Protein AF-0000000066437273 (afdb_homodimer)

Solvent-accessible surface area (backbone atoms only — not comparable to full-atom values): 15846 Å² total; per-residue (Å²): 107,71,64,56,50,52,47,53,49,51,49,49,47,41,69,75,29,63,66,52,40,54,47,49,52,48,51,50,47,49,36,24,56,71,39,94,50,18,66,55,54,34,38,43,59,61,28,41,44,53,27,53,54,44,51,54,24,56,74,43,92,52,46,66,53,29,40,54,49,44,42,35,50,30,48,48,24,54,51,54,54,55,44,62,77,26,61,48,47,67,69,68,35,81,47,36,47,37,54,51,37,53,51,44,50,44,31,61,41,95,47,92,75,14,49,23,52,48,46,35,62,68,49,49,47,52,52,38,72,72,42,37,68,66,52,43,55,52,47,51,56,48,48,54,49,52,48,47,60,63,58,73,103,107,70,65,54,50,51,47,53,51,50,49,50,47,40,70,75,30,63,66,51,38,53,48,49,52,48,50,50,47,50,37,24,56,69,38,94,51,18,65,55,55,32,38,44,60,61,28,41,45,53,26,54,54,44,52,54,25,58,76,42,91,52,48,66,52,29,40,54,50,44,42,36,51,31,49,50,24,54,50,54,54,55,44,63,77,26,63,49,47,67,70,67,35,83,46,38,48,37,55,52,37,53,51,45,50,43,28,61,40,96,46,91,76,13,49,23,51,48,46,36,61,69,50,48,48,52,50,40,73,73,42,39,67,67,53,43,56,51,48,51,54,48,48,54,49,52,50,47,60,61,60,72,100

Radius of gyration: 20.79 Å; Cα contacts (8 Å, |Δi|>4): 258; chains: 2; bounding box: 65×43×50 Å

Organism: Drosophila melanogaster (NCBI:txid7227)

pLDDT: mean 77.85, std 13.58, range [33.97, 93.56]

Foldseek 3Di:
DVVVVVVVVVVVVCVVDVVVVVVVVVVLLVCLQDNPCVVVSLCCQLPVVLVVQCVVVVPDDDVVSNVLSVLLVVVVVVVVVVVVVPPVQPVVDRSSSSVSSVLSVQSVDPDPDGNSNVCCVPPVVVVCVVCVVVVVVVVVVVVVVVVVVVPVD/DVVVVVVVVVVVVCVVDVVVVVVVVVVLLVCLQDNPCVVVSLCCQLPVVLVVQCVVVVPDDDVVSNVLSVLLVVVVVVVVVVVVVPPVQPVVDRSSSSVSSVLSVQSVDPDPDGNSNVCCVPPVVVVCVVCVVVVVVVVVVVVVVVVVVVPVD

InterPro domains:
  IPR004345 TB2/DP1/HVA22 [PF03134] (50-127)
  IPR004345 TB2/DP1/HVA22 [PTHR12300] (36-141)

Structure (mmCIF, N/CA/C/O backbone):
data_AF-0000000066437273-model_v1
#
loop_
_entity.id
_entity.type
_entity.pdbx_description
1 polymer 'Receptor expression-enhancing protein'
#
loop_
_atom_site.group_PDB
_atom_site.id
_atom_site.type_symbol
_atom_site.label_atom_id
_atom_site.label_alt_id
_atom_site.label_comp_id
_atom_site.label_asym_id
_atom_site.label_entity_id
_atom_site.label_seq_id
_atom_site.pdbx_PDB_ins_code
_atom_site.Cartn_x
_atom_site.Cartn_y
_atom_site.Cartn_z
_atom_site.occupancy
_atom_site.B_iso_or_equiv
_atom_site.auth_seq_id
_atom_site.auth_comp_id
_atom_site.auth_asym_id
_atom_site.auth_atom_id
_atom_site.pdbx_PDB_model_num
ATOM 1 N N . MET A 1 1 ? -15.367 15.289 -22.797 1 58.44 1 MET A N 1
ATOM 2 C CA . MET A 1 1 ? -16.656 15.945 -22.641 1 58.44 1 MET A CA 1
ATOM 3 C C . MET A 1 1 ? -17.781 14.922 -22.484 1 58.44 1 MET A C 1
ATOM 5 O O . MET A 1 1 ? -18.578 15.008 -21.562 1 58.44 1 MET A O 1
ATOM 9 N N . ALA A 1 2 ? -17.891 14.062 -23.453 1 56.41 2 ALA A N 1
ATOM 10 C CA . ALA A 1 2 ? -18.938 13.039 -23.453 1 56.41 2 ALA A CA 1
ATOM 11 C C . ALA A 1 2 ? -18.797 12.109 -22.25 1 56.41 2 ALA A C 1
ATOM 13 O O . ALA A 1 2 ? -19.797 11.742 -21.641 1 56.41 2 ALA A O 1
ATOM 14 N N . VAL A 1 3 ? -17.594 11.805 -21.859 1 59.72 3 VAL A N 1
ATOM 15 C CA . VAL A 1 3 ? -17.312 10.922 -20.734 1 59.72 3 VAL A CA 1
ATOM 16 C C . VAL A 1 3 ? -17.719 11.617 -19.422 1 59.72 3 VAL A C 1
ATOM 18 O O . VAL A 1 3 ? -18.312 10.992 -18.547 1 59.72 3 VAL A O 1
ATOM 21 N N . GLU A 1 4 ? -17.422 12.836 -19.453 1 63.28 4 GLU A N 1
ATOM 22 C CA . GLU A 1 4 ? -17.781 13.625 -18.281 1 63.28 4 GLU A CA 1
ATOM 23 C C . GLU A 1 4 ? -19.297 13.711 -18.109 1 63.28 4 GLU A C 1
ATOM 25 O O . GLU A 1 4 ? -19.812 13.664 -16.984 1 63.28 4 GLU A O 1
ATOM 30 N N . GLU A 1 5 ? -19.891 13.914 -19.188 1 63.34 5 GLU A N 1
ATOM 31 C CA . GLU A 1 5 ? -21.344 13.953 -19.141 1 63.34 5 GLU A CA 1
ATOM 32 C C . GLU A 1 5 ? -21.922 12.617 -18.688 1 63.34 5 GLU A C 1
ATOM 34 O O . GLU A 1 5 ? -22.875 12.586 -17.891 1 63.34 5 GLU A O 1
ATOM 39 N N . LEU A 1 6 ? -21.422 11.609 -19.266 1 63.81 6 LEU A N 1
ATOM 40 C CA . LEU A 1 6 ? -21.859 10.273 -18.891 1 63.81 6 LEU A CA 1
ATOM 41 C C . LEU A 1 6 ? -21.625 10.031 -17.391 1 63.81 6 LEU A C 1
ATOM 43 O O . LEU A 1 6 ? -22.484 9.477 -16.703 1 63.81 6 LEU A O 1
ATOM 47 N N . GLU A 1 7 ? -20.578 10.492 -17.094 1 64.38 7 GLU A N 1
ATOM 48 C CA . GLU A 1 7 ? -20.203 10.312 -15.695 1 64.38 7 GLU A CA 1
ATOM 49 C C . GLU A 1 7 ? -21.141 11.102 -14.781 1 64.38 7 GLU A C 1
ATOM 51 O O . GLU A 1 7 ? -21.562 10.602 -13.734 1 64.38 7 GLU A O 1
ATOM 56 N N . SER A 1 8 ? -21.391 12.273 -15.117 1 65.12 8 SER A N 1
ATOM 57 C CA . SER A 1 8 ? -22.297 13.102 -14.336 1 65.12 8 SER A CA 1
ATOM 58 C C . SER A 1 8 ? -23.688 12.469 -14.258 1 65.12 8 SER A C 1
ATOM 60 O O . SER A 1 8 ? -24.328 12.516 -13.203 1 65.12 8 SER A O 1
ATOM 62 N N . LYS A 1 9 ? -24.047 11.914 -15.273 1 69.56 9 LYS A N 1
ATOM 63 C CA . LYS A 1 9 ? -25.375 11.281 -15.312 1 69.56 9 LYS A CA 1
ATOM 64 C C . LYS A 1 9 ? -25.406 10.031 -14.438 1 69.56 9 LYS A C 1
ATOM 66 O O . LYS A 1 9 ? -26.406 9.766 -13.773 1 69.56 9 LYS A O 1
ATOM 71 N N . ILE A 1 10 ? -24.312 9.336 -14.469 1 68 10 ILE A N 1
ATOM 72 C CA . ILE A 1 10 ? -24.234 8.117 -13.68 1 68 10 ILE A CA 1
ATOM 73 C C . ILE A 1 10 ? -24.266 8.461 -12.188 1 68 10 ILE A C 1
ATOM 75 O O . ILE A 1 10 ? -24.984 7.824 -11.414 1 68 10 ILE A O 1
ATOM 79 N N . VAL A 1 11 ? -23.672 9.477 -11.961 1 64.94 11 VAL A N 1
ATOM 80 C CA . VAL A 1 11 ? -23.609 9.891 -10.562 1 64.94 11 VAL A CA 1
ATOM 81 C C . VAL A 1 11 ? -24.984 10.367 -10.102 1 64.94 11 VAL A C 1
ATOM 83 O O . VAL A 1 11 ? -25.422 10.039 -9 1 64.94 11 VAL A O 1
ATOM 86 N N . GLN A 1 12 ? -25.531 11.07 -10.938 1 67.56 12 GLN A N 1
ATOM 87 C CA . GLN A 1 12 ? -26.875 11.547 -10.617 1 67.56 12 GLN A CA 1
ATOM 88 C C . GLN A 1 12 ? -27.844 10.383 -10.445 1 67.56 12 GLN A C 1
ATOM 90 O O . GLN A 1 12 ? -28.719 10.414 -9.57 1 67.56 12 GLN A O 1
ATOM 95 N N . LEU A 1 13 ? -27.60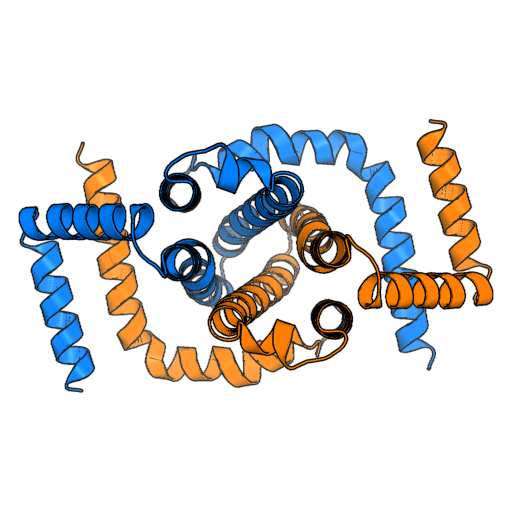9 9.477 -11.242 1 65.44 13 LEU A N 1
ATOM 96 C CA . LEU A 1 13 ? -28.469 8.297 -11.18 1 65.44 13 LEU A CA 1
ATOM 97 C C . LEU A 1 13 ? -28.266 7.535 -9.875 1 65.44 13 LEU A C 1
ATOM 99 O O . LEU A 1 13 ? -29.234 7.082 -9.266 1 65.44 13 LEU A O 1
ATOM 103 N N . PHE A 1 14 ? -27.141 7.531 -9.414 1 70.44 14 PHE A N 1
ATOM 104 C CA . PHE A 1 14 ? -26.828 6.766 -8.219 1 70.44 14 PHE A CA 1
ATOM 105 C C . PHE A 1 14 ? -27.219 7.531 -6.961 1 70.44 14 PHE A C 1
ATOM 107 O O . PHE A 1 14 ? -27.594 6.926 -5.949 1 70.44 14 PHE A O 1
ATOM 114 N N . VAL A 1 15 ? -27.25 8.836 -7.09 1 69.5 15 VAL A N 1
ATOM 115 C CA . VAL A 1 15 ? -27.578 9.672 -5.941 1 69.5 15 VAL A CA 1
ATOM 116 C C . VAL A 1 15 ? -29.094 9.75 -5.77 1 69.5 15 VAL A C 1
ATOM 118 O O . VAL A 1 15 ? -29.594 9.703 -4.648 1 69.5 15 VAL A O 1
ATOM 121 N N . GLU A 1 16 ? -29.766 9.773 -6.73 1 75.38 16 GLU A N 1
ATOM 122 C CA . GLU A 1 16 ? -31.203 10.016 -6.672 1 75.38 16 GLU A CA 1
ATOM 123 C C . GLU A 1 16 ? -31.969 8.711 -6.488 1 75.38 16 GLU A C 1
ATOM 125 O O . GLU A 1 16 ? -33.094 8.711 -5.98 1 75.38 16 GLU A O 1
ATOM 130 N N . ASN A 1 17 ? -31.328 7.578 -6.82 1 79.94 17 ASN A N 1
ATOM 131 C CA . ASN A 1 17 ? -32.062 6.312 -6.766 1 79.94 17 ASN A CA 1
ATOM 132 C C . ASN A 1 17 ? -31.375 5.316 -5.832 1 79.94 17 ASN A C 1
ATOM 134 O O . ASN A 1 17 ? -30.359 4.715 -6.199 1 79.94 17 ASN A O 1
ATOM 138 N N . PRO A 1 18 ? -31.875 5.141 -4.633 1 80.25 18 PRO A N 1
ATOM 139 C CA . PRO A 1 18 ? -31.297 4.195 -3.678 1 80.25 18 PRO A CA 1
ATOM 140 C C . PRO A 1 18 ? -31.266 2.762 -4.199 1 80.25 18 PRO A C 1
ATOM 142 O O . PRO A 1 18 ? -30.344 2.002 -3.889 1 80.25 18 PRO A O 1
ATOM 145 N N . LEU A 1 19 ? -32.281 2.484 -4.992 1 79.62 19 LEU A N 1
ATOM 146 C CA . LEU A 1 19 ? -32.312 1.14 -5.555 1 79.62 19 LEU A CA 1
ATOM 147 C C . LEU A 1 19 ? -31.109 0.88 -6.434 1 79.62 19 LEU A C 1
ATOM 149 O O . LEU A 1 19 ? -30.531 -0.208 -6.391 1 79.62 19 LEU A O 1
ATOM 153 N N . LEU A 1 20 ? -30.781 1.844 -7.117 1 79.12 20 LEU A N 1
ATOM 154 C CA . LEU A 1 20 ? -29.625 1.703 -7.996 1 79.12 20 LEU A CA 1
ATOM 155 C C . LEU A 1 20 ? -28.328 1.627 -7.188 1 79.12 20 LEU A C 1
ATOM 157 O O . LEU A 1 20 ? -27.422 0.876 -7.539 1 79.12 20 LEU A O 1
ATOM 161 N N . ARG A 1 21 ? -28.328 2.316 -6.133 1 81 21 ARG A N 1
ATOM 162 C CA . ARG A 1 21 ? -27.141 2.293 -5.273 1 81 21 ARG A CA 1
ATOM 163 C C . ARG A 1 21 ? -26.953 0.921 -4.637 1 81 21 ARG A C 1
ATOM 165 O O . ARG A 1 21 ? -25.875 0.34 -4.707 1 81 21 ARG A O 1
ATOM 172 N N . TYR A 1 22 ? -27.984 0.436 -4.062 1 84.62 22 TYR A N 1
ATOM 173 C CA . TYR A 1 22 ? -27.922 -0.872 -3.42 1 84.62 22 TYR A CA 1
ATOM 174 C C . TYR A 1 22 ? -27.688 -1.974 -4.445 1 84.62 22 TYR A C 1
ATOM 176 O O . TYR A 1 22 ? -26.984 -2.949 -4.172 1 84.62 22 TYR A O 1
ATOM 184 N N . GLY A 1 23 ? -28.312 -1.717 -5.539 1 84.75 23 GLY A N 1
ATOM 185 C CA . GLY A 1 23 ? -28.109 -2.674 -6.613 1 84.75 23 GLY A CA 1
ATOM 186 C C . GLY A 1 23 ? -26.672 -2.721 -7.098 1 84.75 23 GLY A C 1
ATOM 187 O O . GLY A 1 23 ? -26.125 -3.799 -7.344 1 84.75 23 GLY A O 1
ATOM 188 N N . ALA A 1 24 ? -26.109 -1.584 -7.199 1 83.31 24 ALA A N 1
ATOM 189 C CA . ALA A 1 24 ? -24.719 -1.514 -7.637 1 83.31 24 ALA A CA 1
ATOM 190 C C . ALA A 1 24 ? -23.797 -2.178 -6.625 1 83.31 24 ALA A C 1
ATOM 192 O O . ALA A 1 24 ? -22.875 -2.904 -7 1 83.31 24 ALA A O 1
ATOM 193 N N . VAL A 1 25 ? -24.047 -1.96 -5.375 1 86.06 25 VAL A N 1
ATOM 194 C CA . VAL A 1 25 ? -23.25 -2.557 -4.309 1 86.06 25 VAL A CA 1
ATOM 195 C C . VAL A 1 25 ? -23.406 -4.078 -4.34 1 86.06 25 VAL A C 1
ATOM 197 O O . VAL A 1 25 ? -22.422 -4.809 -4.191 1 86.06 25 VAL A O 1
ATOM 200 N N . GLY A 1 26 ? -24.578 -4.414 -4.52 1 89.12 26 GLY A N 1
ATOM 201 C CA . GLY A 1 26 ? -24.844 -5.84 -4.629 1 89.12 26 GLY A CA 1
ATOM 202 C C . GLY A 1 26 ? -24.109 -6.488 -5.797 1 89.12 26 GLY A C 1
ATOM 203 O O . GLY A 1 26 ? -23.531 -7.559 -5.645 1 89.12 26 GLY A O 1
ATOM 204 N N . LEU A 1 27 ? -24.188 -5.82 -6.918 1 89 27 LEU A N 1
ATOM 205 C CA . LEU A 1 27 ? -23.5 -6.328 -8.102 1 89 27 LEU A CA 1
ATOM 206 C C . LEU A 1 27 ? -22 -6.383 -7.887 1 89 27 LEU A C 1
ATOM 208 O O . LEU A 1 27 ? -21.328 -7.328 -8.32 1 89 27 LEU A O 1
ATOM 212 N N . CYS A 1 28 ? -21.531 -5.379 -7.254 1 89.5 28 CYS A N 1
ATOM 213 C CA . CYS A 1 28 ? -20.094 -5.359 -6.941 1 89.5 28 CYS A CA 1
ATOM 214 C C . CYS A 1 28 ? -19.719 -6.523 -6.031 1 89.5 28 CYS A C 1
ATOM 216 O O . CYS A 1 28 ? -18.719 -7.199 -6.266 1 89.5 28 CYS A O 1
ATOM 218 N N . ALA A 1 29 ? -20.578 -6.746 -5.047 1 89.62 29 ALA A N 1
ATOM 219 C CA . ALA A 1 29 ? -20.344 -7.84 -4.105 1 89.62 29 ALA A CA 1
ATOM 220 C C . ALA A 1 29 ? -20.344 -9.188 -4.816 1 89.62 29 ALA A C 1
ATOM 222 O O . ALA A 1 29 ? -19.484 -10.031 -4.586 1 89.62 29 ALA A O 1
ATOM 223 N N . ILE A 1 30 ? -21.297 -9.297 -5.68 1 91.31 30 ILE A N 1
ATOM 224 C CA . ILE A 1 30 ? -21.406 -10.547 -6.426 1 91.31 30 ILE A CA 1
ATOM 225 C C . ILE A 1 30 ? -20.172 -10.734 -7.305 1 91.31 30 ILE A C 1
ATOM 227 O O . ILE A 1 30 ? -19.641 -11.844 -7.406 1 91.31 30 ILE A O 1
ATOM 231 N N . TYR A 1 31 ? -19.812 -9.703 -7.914 1 89.81 31 TYR A N 1
ATOM 232 C CA . TYR A 1 31 ? -18.625 -9.766 -8.758 1 89.81 31 TYR A CA 1
ATOM 233 C C . TYR A 1 31 ? -17.391 -10.141 -7.934 1 89.81 31 TYR A C 1
ATOM 235 O O . TYR A 1 31 ? -16.547 -10.906 -8.391 1 89.81 31 TYR A O 1
ATOM 243 N N . LEU A 1 32 ? -17.297 -9.703 -6.719 1 90.44 32 LEU A N 1
ATOM 244 C CA . LEU A 1 32 ? -16.156 -9.977 -5.863 1 90.44 32 LEU A CA 1
ATOM 245 C C . LEU A 1 32 ? -16.156 -11.43 -5.395 1 90.44 32 LEU A C 1
ATOM 247 O O . LEU A 1 32 ? -15.117 -11.977 -5.047 1 90.44 32 LEU A O 1
ATOM 251 N N . ILE A 1 33 ? -17.281 -11.953 -5.398 1 88.12 33 ILE A N 1
ATOM 252 C CA . ILE A 1 33 ? -17.422 -13.328 -4.945 1 88.12 33 ILE A CA 1
ATOM 253 C C . ILE A 1 33 ? -17.078 -14.281 -6.094 1 88.12 33 ILE A C 1
ATOM 255 O O . ILE A 1 33 ? -16.297 -15.227 -5.922 1 88.12 33 ILE A O 1
ATOM 259 N N . PHE A 1 34 ? -17.562 -13.93 -7.324 1 85 34 PHE A N 1
ATOM 260 C CA . PHE A 1 34 ? -17.484 -14.898 -8.406 1 85 34 PHE A CA 1
ATOM 261 C C . PHE A 1 34 ? -16.641 -14.367 -9.555 1 85 34 PHE A C 1
ATOM 263 O O . PHE A 1 34 ? -16.312 -15.109 -10.484 1 85 34 PHE A O 1
ATOM 270 N N . GLY A 1 35 ? -16.281 -13.281 -9.516 1 80.81 35 GLY A N 1
ATOM 271 C CA . GLY A 1 35 ? -15.688 -12.664 -10.688 1 80.81 35 GLY A CA 1
ATOM 272 C C . GLY A 1 35 ? -14.242 -13.07 -10.898 1 80.81 35 GLY A C 1
ATOM 273 O O . GLY A 1 35 ? -13.484 -13.234 -9.938 1 80.81 35 GLY A O 1
ATOM 274 N N . TRP A 1 36 ? -13.844 -13.203 -12.078 1 80.62 36 TRP A N 1
ATOM 275 C CA . TRP A 1 36 ? -12.477 -13.531 -12.484 1 80.62 36 TRP A CA 1
ATOM 276 C C . TRP A 1 36 ? -11.516 -12.398 -12.133 1 80.62 36 TRP A C 1
ATOM 278 O O . TRP A 1 36 ? -10.367 -12.641 -11.766 1 80.62 36 TRP A O 1
ATOM 288 N N . GLY A 1 37 ? -12 -11.281 -11.945 1 83.25 37 GLY A N 1
ATOM 289 C CA . GLY A 1 37 ? -11.188 -10.102 -11.664 1 83.25 37 GLY A CA 1
ATOM 290 C C . GLY A 1 37 ? -11.461 -9.508 -10.297 1 83.25 37 GLY A C 1
ATOM 291 O O . GLY A 1 37 ? -11.32 -8.297 -10.109 1 83.25 37 GLY A O 1
ATOM 292 N N . ALA A 1 38 ? -11.898 -10.359 -9.477 1 85.31 38 ALA A N 1
ATOM 293 C CA . ALA A 1 38 ? -12.258 -9.867 -8.148 1 85.31 38 ALA A CA 1
ATOM 294 C C . ALA A 1 38 ? -11.07 -9.18 -7.477 1 85.31 38 ALA A C 1
ATOM 296 O O . ALA A 1 38 ? -11.234 -8.156 -6.812 1 85.31 38 ALA A O 1
ATOM 297 N N . GLN A 1 39 ? -9.93 -9.734 -7.691 1 83.62 39 GLN A N 1
ATOM 298 C CA . GLN A 1 39 ? -8.719 -9.148 -7.125 1 83.62 39 GLN A CA 1
ATOM 299 C C . GLN A 1 39 ? -8.484 -7.742 -7.668 1 83.62 39 GLN A C 1
ATOM 301 O O . GLN A 1 39 ? -8.086 -6.84 -6.926 1 83.62 39 GLN A O 1
ATOM 306 N N . LEU A 1 40 ? -8.734 -7.656 -8.953 1 83.5 40 LEU A N 1
ATOM 307 C CA . LEU A 1 40 ? -8.547 -6.352 -9.578 1 83.5 40 LEU A CA 1
ATOM 308 C C . LEU A 1 40 ? -9.508 -5.324 -8.992 1 83.5 40 LEU A C 1
ATOM 310 O O . LEU A 1 40 ? -9.102 -4.215 -8.641 1 83.5 40 LEU A O 1
ATOM 314 N N . LEU A 1 41 ? -10.727 -5.746 -8.93 1 87.31 41 LEU A N 1
ATOM 315 C CA . LEU A 1 41 ? -11.734 -4.852 -8.367 1 87.31 41 LEU A CA 1
ATOM 316 C C . LEU A 1 41 ? -11.375 -4.484 -6.926 1 87.31 41 LEU A C 1
ATOM 318 O O . LEU A 1 41 ? -11.492 -3.32 -6.531 1 87.31 41 LEU A O 1
ATOM 322 N N . CYS A 1 42 ? -10.906 -5.414 -6.168 1 88.25 42 CYS A N 1
ATOM 323 C CA . CYS A 1 42 ? -10.484 -5.172 -4.793 1 88.25 42 CYS A CA 1
ATOM 324 C C . CYS A 1 42 ? -9.32 -4.184 -4.746 1 88.25 42 CYS A C 1
ATOM 326 O O . CYS A 1 42 ? -9.273 -3.314 -3.877 1 88.25 42 CYS A O 1
ATOM 328 N N . ASN A 1 43 ? -8.414 -4.246 -5.688 1 88.56 43 ASN A N 1
ATOM 329 C CA . ASN A 1 43 ? -7.266 -3.346 -5.746 1 88.56 43 ASN A CA 1
ATOM 330 C C . ASN A 1 43 ? -7.684 -1.938 -6.168 1 88.56 43 ASN A C 1
ATOM 332 O O . ASN A 1 43 ? -7.121 -0.952 -5.684 1 88.56 43 ASN A O 1
ATOM 336 N N . ILE A 1 44 ? -8.617 -1.911 -6.961 1 88.75 44 ILE A N 1
ATOM 337 C CA . ILE A 1 44 ? -9.109 -0.609 -7.395 1 88.75 44 ILE A CA 1
ATOM 338 C C . ILE A 1 44 ? -9.758 0.116 -6.219 1 88.75 44 ILE A C 1
ATOM 340 O O . ILE A 1 44 ? -9.477 1.29 -5.973 1 88.75 44 ILE A O 1
ATOM 344 N N . ILE A 1 45 ? -10.453 -0.59 -5.473 1 89.5 45 ILE A N 1
ATOM 345 C CA . ILE A 1 45 ? -11.188 0.003 -4.359 1 89.5 45 ILE A CA 1
ATOM 346 C C . ILE A 1 45 ? -10.242 0.2 -3.172 1 89.5 45 ILE A C 1
ATOM 348 O O . ILE A 1 45 ? -10.258 1.252 -2.527 1 89.5 45 ILE A O 1
ATOM 352 N N . GLY A 1 46 ? -9.422 -0.787 -2.936 1 91.12 46 GLY A N 1
ATOM 353 C CA . GLY A 1 46 ? -8.625 -0.809 -1.723 1 91.12 46 GLY A CA 1
ATOM 354 C C . GLY A 1 46 ? -7.266 -0.153 -1.892 1 91.12 46 GLY A C 1
ATOM 355 O O . GLY A 1 46 ? -6.586 0.14 -0.907 1 91.12 46 GLY A O 1
ATOM 356 N N . VAL A 1 47 ? -6.898 0.117 -3.141 1 92.25 47 VAL A N 1
ATOM 357 C CA . VAL A 1 47 ? -5.555 0.652 -3.342 1 92.25 47 VAL A CA 1
ATOM 358 C C . VAL A 1 47 ? -5.621 1.896 -4.227 1 92.25 47 VAL A C 1
ATOM 360 O O . VAL A 1 47 ? -5.191 2.979 -3.818 1 92.25 47 VAL A O 1
ATOM 363 N N . LEU A 1 48 ? -6.258 1.774 -5.281 1 89.31 48 LEU A N 1
ATOM 364 C CA . LEU A 1 48 ? -6.273 2.887 -6.227 1 89.31 48 LEU A CA 1
ATOM 365 C C . LEU A 1 48 ? -7.098 4.047 -5.684 1 89.31 48 LEU A C 1
ATOM 367 O O . LEU A 1 48 ? -6.691 5.207 -5.793 1 89.31 48 LEU A O 1
ATOM 371 N N . TYR A 1 49 ? -8.164 3.709 -5.152 1 88.69 49 TYR A N 1
ATOM 372 C CA . TYR A 1 49 ? -9.008 4.754 -4.586 1 88.69 49 TYR A CA 1
ATOM 373 C C . TYR A 1 49 ? -8.289 5.492 -3.469 1 88.69 49 TYR A C 1
ATOM 375 O O . TYR A 1 49 ? -8.195 6.723 -3.49 1 88.69 49 TYR A O 1
ATOM 383 N N . PRO A 1 50 ? -7.809 4.77 -2.504 1 91.19 50 PRO A N 1
ATOM 384 C CA . PRO A 1 50 ? -7.035 5.457 -1.466 1 91.19 50 PRO A CA 1
ATOM 385 C C . PRO A 1 50 ? -5.852 6.238 -2.029 1 91.19 50 PRO A C 1
ATOM 387 O O . PRO A 1 50 ? -5.504 7.301 -1.509 1 91.19 50 PRO A O 1
ATOM 390 N N . ALA A 1 51 ? -5.23 5.719 -3.027 1 91.38 51 ALA A N 1
ATOM 391 C CA . ALA A 1 51 ? -4.121 6.43 -3.656 1 91.38 51 ALA A CA 1
ATOM 392 C C . ALA A 1 51 ? -4.59 7.762 -4.242 1 91.38 51 ALA A C 1
ATOM 394 O O . ALA A 1 51 ? -3.922 8.781 -4.082 1 91.38 51 ALA A O 1
ATOM 395 N N . TYR A 1 52 ? -5.688 7.684 -4.781 1 87.19 52 TYR A N 1
ATOM 396 C CA . TYR A 1 52 ? -6.254 8.891 -5.383 1 87.19 52 TYR A CA 1
ATOM 397 C C . TYR A 1 52 ? -6.57 9.93 -4.32 1 87.19 52 TYR A C 1
ATOM 399 O O . TYR A 1 52 ? -6.238 11.109 -4.477 1 87.19 52 TYR A O 1
ATOM 407 N N . ILE A 1 53 ? -7.16 9.625 -3.305 1 87.12 53 ILE A N 1
ATOM 408 C CA . ILE A 1 53 ? -7.516 10.555 -2.234 1 87.12 53 ILE A CA 1
ATOM 409 C C . ILE A 1 53 ? -6.25 11.047 -1.539 1 87.12 53 ILE A C 1
ATOM 411 O O . ILE A 1 53 ? -6.191 12.188 -1.082 1 87.12 53 ILE A O 1
ATOM 415 N N . SER A 1 54 ? -5.277 10.164 -1.428 1 91.31 54 SER A N 1
ATOM 416 C CA . SER A 1 54 ? -4.004 10.555 -0.834 1 91.31 54 SER A CA 1
ATOM 417 C C . SER A 1 54 ? -3.357 11.695 -1.615 1 91.31 54 SER A C 1
ATOM 419 O O . SER A 1 54 ? -2.688 12.555 -1.033 1 91.31 54 SER A O 1
ATOM 421 N N . ILE A 1 55 ? -3.588 11.719 -2.934 1 89.62 55 ILE A N 1
ATOM 422 C CA . ILE A 1 55 ? -3.055 12.805 -3.752 1 89.62 55 ILE A CA 1
ATOM 423 C C . ILE A 1 55 ? -3.672 14.133 -3.316 1 89.62 55 ILE A C 1
ATOM 425 O O . ILE A 1 55 ? -2.973 15.141 -3.203 1 89.62 55 ILE A O 1
ATOM 429 N N . HIS A 1 56 ? -4.941 14.078 -3.004 1 86.69 56 HIS A N 1
ATOM 430 C CA . HIS A 1 56 ? -5.609 15.273 -2.516 1 86.69 56 HIS A CA 1
ATOM 431 C C . HIS A 1 56 ? -5.047 15.711 -1.167 1 86.69 56 HIS A C 1
ATOM 433 O O . HIS A 1 56 ? -4.875 16.906 -0.918 1 86.69 56 HIS A O 1
ATOM 439 N N . ALA A 1 57 ? -4.77 14.773 -0.357 1 86.88 57 ALA A N 1
ATOM 440 C CA . ALA A 1 57 ? -4.215 15.07 0.961 1 86.88 57 ALA A CA 1
ATOM 441 C C . ALA A 1 57 ? -2.83 15.703 0.845 1 86.88 57 ALA A C 1
ATOM 443 O O . ALA A 1 57 ? -2.506 16.641 1.568 1 86.88 57 ALA A O 1
ATOM 444 N N . ILE A 1 58 ? -2.111 15.219 -0.116 1 88.62 58 ILE A N 1
ATOM 445 C CA . ILE A 1 58 ? -0.758 15.711 -0.344 1 88.62 58 ILE A CA 1
ATOM 446 C C . ILE A 1 58 ? -0.812 17.172 -0.789 1 8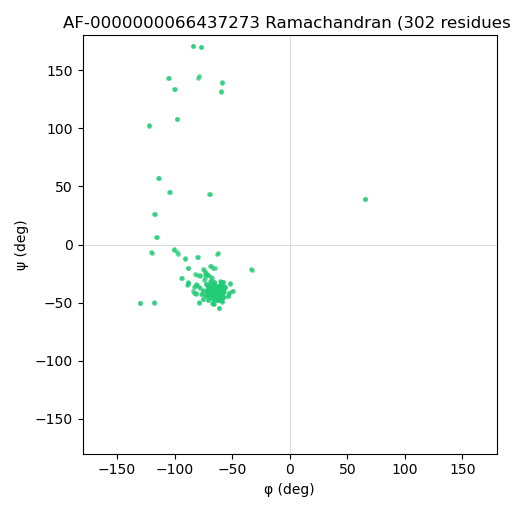8.62 58 ILE A C 1
ATOM 448 O O . ILE A 1 58 ? 0.016 17.984 -0.371 1 88.62 58 ILE A O 1
ATOM 452 N N . GLU A 1 59 ? -1.768 17.469 -1.615 1 87 59 GLU A N 1
ATOM 453 C CA . GLU A 1 59 ? -1.886 18.797 -2.184 1 87 59 GLU A CA 1
ATOM 454 C C . GLU A 1 59 ? -2.543 19.766 -1.197 1 87 59 GLU A C 1
ATOM 456 O O . GLU A 1 59 ? -2.465 20.984 -1.366 1 87 59 GLU A O 1
ATOM 461 N N . SER A 1 60 ? -3.055 19.188 -0.176 1 83.69 60 SER A N 1
ATOM 462 C CA . SER A 1 60 ? -3.668 20.031 0.843 1 83.69 60 SER A CA 1
ATOM 463 C C . SER A 1 60 ? -2.627 20.562 1.819 1 83.69 60 SER A C 1
ATOM 465 O O . SER A 1 60 ? -1.49 20.078 1.847 1 83.69 60 SER A O 1
ATOM 467 N N . SER A 1 61 ? -3.043 21.484 2.66 1 84.62 61 SER A N 1
ATOM 468 C CA . SER A 1 61 ? -2.111 22.141 3.57 1 84.62 61 SER A CA 1
ATOM 469 C C . SER A 1 61 ? -2.201 21.547 4.973 1 84.62 61 SER A C 1
ATOM 471 O O . SER A 1 61 ? -1.357 21.828 5.828 1 84.62 61 SER A O 1
ATOM 473 N N . THR A 1 62 ? -3.086 20.656 5.215 1 86.12 62 THR A N 1
ATOM 474 C CA . THR A 1 62 ? -3.295 20.141 6.562 1 86.12 62 THR A CA 1
ATOM 475 C C . THR A 1 62 ? -2.6 18.797 6.75 1 86.12 62 THR A C 1
ATOM 477 O O . THR A 1 62 ? -2.717 17.906 5.902 1 86.12 62 THR A O 1
ATOM 480 N N . LYS A 1 63 ? -1.893 18.641 7.844 1 87.81 63 LYS A N 1
ATOM 481 C CA . LYS A 1 63 ? -1.201 17.391 8.164 1 87.81 63 LYS A CA 1
ATOM 482 C C . LYS A 1 63 ? -2.195 16.266 8.477 1 87.81 63 LYS A C 1
ATOM 484 O O . LYS A 1 63 ? -1.926 15.102 8.195 1 87.81 63 LYS A O 1
ATOM 489 N N . GLN A 1 64 ? -3.293 16.641 9.016 1 87.19 64 GLN A N 1
ATOM 490 C CA . GLN A 1 64 ? -4.258 15.656 9.516 1 87.19 64 GLN A CA 1
ATOM 491 C C . GLN A 1 64 ? -4.754 14.758 8.391 1 87.19 64 GLN A C 1
ATOM 493 O O . GLN A 1 64 ? -4.945 13.555 8.594 1 87.19 64 GLN A O 1
ATOM 498 N N . ASP A 1 65 ? -4.93 15.344 7.266 1 87.69 65 ASP A N 1
ATOM 499 C CA . ASP A 1 65 ? -5.391 14.547 6.133 1 87.69 65 ASP A CA 1
ATOM 500 C C . ASP A 1 65 ? -4.328 13.539 5.699 1 87.69 65 ASP A C 1
ATOM 502 O O . ASP A 1 65 ? -4.645 12.383 5.418 1 87.69 65 ASP A O 1
ATOM 506 N N . ASP A 1 66 ? -3.107 14.023 5.695 1 91 66 ASP A N 1
ATOM 507 C CA . ASP A 1 66 ? -2.008 13.125 5.359 1 91 66 ASP A CA 1
ATOM 508 C C . ASP A 1 66 ? -1.914 11.969 6.355 1 91 66 ASP A C 1
ATOM 510 O O . ASP A 1 66 ? -1.72 10.82 5.961 1 91 66 ASP A O 1
ATOM 514 N N . THR A 1 67 ? -2.076 12.297 7.609 1 90.81 67 THR A N 1
ATOM 515 C CA . THR A 1 67 ? -1.937 11.328 8.688 1 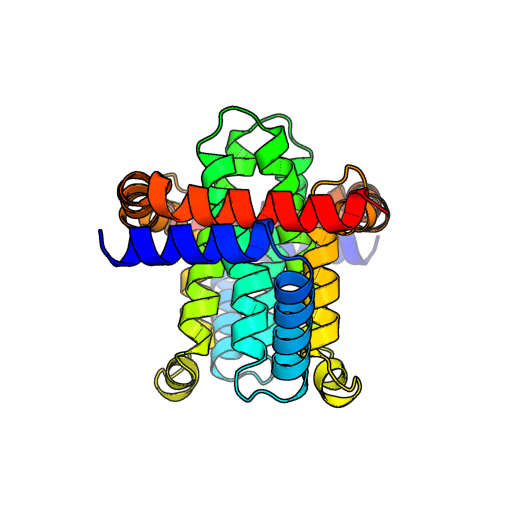90.81 67 THR A CA 1
ATOM 516 C C . THR A 1 67 ? -3.002 10.242 8.578 1 90.81 67 THR A C 1
ATOM 518 O O . THR A 1 67 ? -2.707 9.055 8.734 1 90.81 67 THR A O 1
ATOM 521 N N . LYS A 1 68 ? -4.16 10.641 8.266 1 89.75 68 LYS A N 1
ATOM 522 C CA . LYS A 1 68 ? -5.273 9.703 8.164 1 89.75 68 LYS A CA 1
ATOM 523 C C . LYS A 1 68 ? -5 8.641 7.105 1 89.75 68 LYS A C 1
ATOM 525 O O . LYS A 1 68 ? -5.156 7.441 7.359 1 89.75 68 LYS A O 1
ATOM 530 N N . TRP A 1 69 ? -4.562 9.117 6.008 1 91.81 69 TRP A N 1
ATOM 531 C CA . TRP A 1 69 ? -4.363 8.18 4.906 1 91.81 69 TRP A CA 1
ATOM 532 C C . TRP A 1 69 ? -3.082 7.383 5.098 1 91.81 69 TRP A C 1
ATOM 534 O O . TRP A 1 69 ? -2.986 6.234 4.652 1 91.81 69 TRP A O 1
ATOM 544 N N . LEU A 1 70 ? -2.186 7.98 5.797 1 92.38 70 LEU A N 1
ATOM 545 C CA . LEU A 1 70 ? -0.991 7.215 6.141 1 92.38 70 LEU A CA 1
ATOM 546 C C . LEU A 1 70 ? -1.335 6.062 7.078 1 92.38 70 LEU A C 1
ATOM 548 O O . LEU A 1 70 ? -0.781 4.969 6.953 1 92.38 70 LEU A O 1
ATOM 552 N N . ILE A 1 71 ? -2.209 6.328 8.031 1 92.31 71 ILE A N 1
ATOM 553 C CA . ILE A 1 71 ? -2.66 5.285 8.945 1 92.31 71 ILE A CA 1
ATOM 554 C C . ILE A 1 71 ? -3.318 4.156 8.164 1 92.31 71 ILE A C 1
ATOM 556 O O . ILE A 1 71 ? -3.09 2.977 8.445 1 92.31 71 ILE A O 1
ATOM 560 N N . TYR A 1 72 ? -4.066 4.516 7.199 1 93.5 72 TYR A N 1
ATOM 561 C CA . TYR A 1 72 ? -4.688 3.518 6.332 1 93.5 72 TYR A CA 1
ATOM 562 C C . TYR A 1 72 ? -3.629 2.652 5.656 1 93.5 72 TYR A C 1
ATOM 564 O O . TYR A 1 72 ? -3.738 1.424 5.641 1 93.5 72 TYR A O 1
ATOM 572 N N . TRP A 1 73 ? -2.633 3.268 5.07 1 93.38 73 TRP A N 1
ATOM 573 C CA . TRP A 1 73 ? -1.605 2.551 4.32 1 93.38 73 TRP A CA 1
ATOM 574 C C . TRP A 1 73 ? -0.793 1.646 5.242 1 93.38 73 TRP A C 1
ATOM 576 O O . TRP A 1 73 ? -0.377 0.556 4.844 1 93.38 73 TRP A O 1
ATOM 586 N N . VAL A 1 74 ? -0.546 2.111 6.484 1 92.75 74 VAL A N 1
ATOM 587 C CA . VAL A 1 74 ? 0.167 1.283 7.453 1 92.75 74 VAL A CA 1
ATOM 588 C C . VAL A 1 74 ? -0.646 0.027 7.758 1 92.75 74 VAL A C 1
ATOM 590 O O . VAL A 1 74 ? -0.107 -1.082 7.766 1 92.75 74 VAL A O 1
ATOM 593 N N . THR A 1 75 ? -1.868 0.209 7.984 1 91.56 75 THR A N 1
ATOM 594 C CA . THR A 1 75 ? -2.76 -0.913 8.258 1 91.56 75 THR A CA 1
ATOM 595 C C . THR A 1 75 ? -2.816 -1.858 7.059 1 91.56 75 THR A C 1
ATOM 597 O O . THR A 1 75 ? -2.75 -3.078 7.223 1 91.56 75 THR A O 1
ATOM 600 N N . PHE A 1 76 ? -2.922 -1.268 5.895 1 92.5 76 PHE A N 1
ATOM 601 C CA . PHE A 1 76 ? -2.914 -2.033 4.656 1 92.5 76 PHE A CA 1
ATOM 602 C C . PHE A 1 76 ? -1.645 -2.869 4.539 1 92.5 76 PHE A C 1
ATOM 604 O O . PHE A 1 76 ? -1.696 -4.035 4.148 1 92.5 76 PHE A O 1
ATOM 611 N N . GLY A 1 77 ? -0.562 -2.277 4.824 1 91.31 77 GLY A N 1
ATOM 612 C CA . GLY A 1 77 ? 0.711 -2.977 4.766 1 91.31 77 GLY A CA 1
ATOM 613 C C . GLY A 1 77 ? 0.781 -4.168 5.703 1 91.31 77 GLY A C 1
ATOM 614 O O . GLY A 1 77 ? 1.239 -5.242 5.312 1 91.31 77 GLY A O 1
ATOM 615 N N . ILE A 1 78 ? 0.381 -3.979 6.922 1 87.75 78 ILE A N 1
ATOM 616 C CA . ILE A 1 78 ? 0.374 -5.051 7.91 1 87.75 78 ILE A CA 1
ATOM 617 C C . ILE A 1 78 ? -0.499 -6.203 7.418 1 87.75 78 ILE A C 1
ATOM 619 O O . ILE A 1 78 ? -0.097 -7.367 7.484 1 87.75 78 ILE A O 1
ATOM 623 N N . PHE A 1 79 ? -1.631 -5.902 6.902 1 86.81 79 PHE A N 1
ATOM 624 C CA . PHE A 1 79 ? -2.557 -6.914 6.402 1 86.81 79 PHE A CA 1
ATOM 625 C C . PHE A 1 79 ? -1.957 -7.652 5.215 1 86.81 79 PHE A C 1
ATOM 627 O O . PHE A 1 79 ? -2.127 -8.867 5.086 1 86.81 79 PHE A O 1
ATOM 634 N N . THR A 1 80 ? -1.304 -6.887 4.336 1 86.25 80 THR A N 1
ATOM 635 C CA . THR A 1 80 ? -0.692 -7.477 3.152 1 86.25 80 THR A CA 1
ATOM 636 C C . THR A 1 80 ? 0.36 -8.508 3.545 1 86.25 80 THR A C 1
ATOM 638 O O . THR A 1 80 ? 0.449 -9.578 2.932 1 86.25 80 THR A O 1
ATOM 641 N N . VAL A 1 81 ? 1.116 -8.258 4.547 1 83.81 81 VAL A N 1
ATOM 642 C CA . VAL A 1 81 ? 2.164 -9.164 4.996 1 83.81 81 VAL A CA 1
ATOM 643 C C . VAL A 1 81 ? 1.538 -10.398 5.637 1 83.81 81 VAL A C 1
ATOM 645 O O . VAL A 1 81 ? 1.98 -11.523 5.391 1 83.81 81 VAL A O 1
ATOM 648 N N . ILE A 1 82 ? 0.562 -10.156 6.422 1 81.88 82 ILE A N 1
ATOM 649 C CA . ILE A 1 82 ? -0.136 -11.258 7.07 1 81.88 82 ILE A CA 1
ATOM 650 C C . ILE A 1 82 ? -0.783 -12.156 6.016 1 81.88 82 ILE A C 1
ATOM 652 O O . ILE A 1 82 ? -0.817 -13.375 6.168 1 81.88 82 ILE A O 1
ATOM 656 N N . GLU A 1 83 ? -1.252 -11.484 4.949 1 79.19 83 GLU A N 1
ATOM 657 C CA . GLU A 1 83 ? -1.932 -12.211 3.877 1 79.19 83 GLU A CA 1
ATOM 658 C C . GLU A 1 83 ? -0.977 -13.156 3.16 1 79.19 83 GLU A C 1
ATOM 660 O O . GLU A 1 83 ? -1.399 -14.188 2.633 1 79.19 83 GLU A O 1
ATOM 665 N N . PHE A 1 84 ? 0.255 -12.828 3.064 1 74.69 84 PHE A N 1
ATOM 666 C CA . PHE A 1 84 ? 1.209 -13.688 2.375 1 74.69 84 PHE A CA 1
ATOM 667 C C . PHE A 1 84 ? 1.328 -15.039 3.078 1 74.69 84 PHE A C 1
ATOM 669 O O . PHE A 1 84 ? 1.447 -16.078 2.426 1 74.69 84 PHE A O 1
ATOM 676 N N . PHE A 1 85 ? 1.406 -14.922 4.305 1 69.06 85 PHE A N 1
ATOM 677 C CA . PHE A 1 85 ? 1.561 -16.156 5.07 1 69.06 85 PHE A CA 1
ATOM 678 C C . PHE A 1 85 ? 0.288 -16.984 5.012 1 69.06 85 PHE A C 1
ATOM 680 O O . PHE A 1 85 ? 0.323 -18.203 5.246 1 69.06 85 PHE A O 1
ATOM 687 N N . SER A 1 86 ? -0.682 -16.219 4.656 1 60.47 86 SER A N 1
ATOM 688 C CA . SER A 1 86 ? -1.947 -16.953 4.723 1 60.47 86 SER A CA 1
ATOM 689 C C . SER A 1 86 ? -2.432 -17.344 3.332 1 60.47 86 SER A C 1
ATOM 691 O O . SER A 1 86 ? -3.322 -16.703 2.773 1 60.47 86 SER A O 1
ATOM 693 N N . SER A 1 87 ? -1.588 -17.844 2.49 1 62.41 87 SER A N 1
ATOM 694 C CA . SER A 1 87 ? -2.195 -18.5 1.33 1 62.41 87 SER A CA 1
ATOM 695 C C . SER A 1 87 ? -3.521 -19.156 1.694 1 62.41 87 SER A C 1
ATOM 697 O O . SER A 1 87 ? -4.41 -19.281 0.849 1 62.41 87 SER A O 1
ATOM 699 N N . LEU A 1 88 ? -3.557 -19.375 3.008 1 59.59 88 LEU A N 1
ATOM 700 C CA . LEU A 1 88 ? -4.707 -20.062 3.578 1 59.59 88 LEU A CA 1
ATOM 701 C C . LEU A 1 88 ? -5.93 -19.156 3.604 1 59.59 88 LEU A C 1
ATOM 703 O O . LEU A 1 88 ? -7.055 -19.609 3.387 1 59.59 88 LEU A O 1
ATOM 707 N N . LEU A 1 89 ? -5.531 -17.844 3.66 1 66 89 LEU A N 1
ATOM 708 C CA . LEU A 1 89 ? -6.699 -16.969 3.785 1 66 89 LEU A CA 1
ATOM 709 C C . LEU A 1 89 ? -7.551 -17.031 2.521 1 66 89 LEU A C 1
ATOM 711 O O . LEU A 1 89 ? -8.773 -17.141 2.6 1 66 89 LEU A O 1
ATOM 715 N N . THR A 1 90 ? -6.809 -16.984 1.383 1 70.56 90 THR A N 1
ATOM 716 C CA . THR A 1 90 ? -7.566 -17 0.138 1 70.56 90 THR A CA 1
ATOM 717 C C . THR A 1 90 ? -8.188 -18.375 -0.098 1 70.56 90 THR A C 1
ATOM 719 O O . THR A 1 90 ? -9.266 -18.484 -0.688 1 70.56 90 THR A O 1
ATOM 722 N N . SER A 1 91 ? -7.477 -19.406 0.516 1 72.69 91 SER A N 1
ATOM 723 C CA . SER A 1 91 ? -7.961 -20.766 0.285 1 72.69 91 SER A CA 1
ATOM 724 C C . SER A 1 91 ? -9.016 -21.156 1.315 1 72.69 91 SER A C 1
ATOM 726 O O . SER A 1 91 ? -9.922 -21.938 1.017 1 72.69 91 SER A O 1
ATOM 728 N N . VAL A 1 92 ? -8.859 -20.641 2.514 1 70.81 92 VAL A N 1
ATOM 729 C CA . VAL A 1 92 ? -9.695 -21.094 3.617 1 70.81 92 VAL A CA 1
ATOM 730 C C . VAL A 1 92 ? -10.969 -20.266 3.682 1 70.81 92 VAL A C 1
ATOM 732 O O . VAL A 1 92 ? -12.031 -20.766 4.047 1 70.81 92 VAL A O 1
ATOM 735 N N . ILE A 1 93 ? -10.828 -19.062 3.35 1 77.75 93 ILE A N 1
ATOM 736 C CA . ILE A 1 93 ? -11.961 -18.156 3.52 1 77.75 93 ILE A CA 1
ATOM 737 C C . ILE A 1 93 ? -12.695 -18 2.191 1 77.75 93 ILE A C 1
ATOM 739 O O . ILE A 1 93 ? -12.148 -17.453 1.23 1 77.75 93 ILE A O 1
ATOM 743 N N . PRO A 1 94 ? -13.953 -18.672 2.225 1 82.25 94 PRO A N 1
ATOM 744 C CA . PRO A 1 94 ? -14.773 -18.406 1.042 1 82.25 94 PRO A CA 1
ATOM 745 C C . PRO A 1 94 ? -15.078 -16.922 0.845 1 82.25 94 PRO A C 1
ATOM 747 O O . PRO A 1 94 ? -15.219 -16.188 1.821 1 82.25 94 PRO A O 1
ATOM 750 N N . PHE A 1 95 ? -15.055 -16.391 -0.341 1 87.25 95 PHE A N 1
ATOM 751 C CA . PHE A 1 95 ? -15.344 -15.008 -0.688 1 87.25 95 PHE A CA 1
ATOM 752 C C . PHE A 1 95 ? -14.297 -14.07 -0.093 1 87.25 95 PHE A C 1
ATOM 754 O O . PHE A 1 95 ? -14.641 -13.023 0.453 1 87.25 95 PHE A O 1
ATOM 761 N N . TYR A 1 96 ? -13.117 -14.398 -0.075 1 87.38 96 TYR A N 1
ATOM 762 C CA . TYR A 1 96 ? -12.008 -13.648 0.518 1 87.38 96 TYR A CA 1
ATOM 763 C C . TYR A 1 96 ? -11.969 -12.227 -0.012 1 87.38 96 TYR A C 1
ATOM 765 O O . TYR A 1 96 ? -11.82 -11.273 0.759 1 87.38 96 TYR A O 1
ATOM 773 N N . TRP A 1 97 ? -12.133 -12.148 -1.269 1 87.5 97 TRP A N 1
ATOM 774 C CA . TRP A 1 97 ? -12.008 -10.828 -1.893 1 87.5 97 TRP A CA 1
ATOM 775 C C . TRP A 1 97 ? -13.117 -9.898 -1.419 1 87.5 97 TRP A C 1
ATOM 777 O O . TRP A 1 97 ? -12.898 -8.695 -1.258 1 87.5 97 TRP A O 1
ATOM 787 N N . LEU A 1 98 ? -14.211 -10.453 -1.179 1 89.88 98 LEU A N 1
ATOM 788 C CA . LEU A 1 98 ? -15.32 -9.656 -0.667 1 89.88 98 LEU A CA 1
ATOM 789 C C . LEU A 1 98 ? -15.047 -9.195 0.762 1 89.88 98 LEU A C 1
ATOM 791 O O . LEU A 1 98 ? -15.273 -8.031 1.097 1 89.88 98 LEU A O 1
ATOM 795 N N . LEU A 1 99 ? -14.594 -10.094 1.546 1 88.94 99 LEU A N 1
ATOM 796 C CA . LEU A 1 99 ? -14.305 -9.781 2.941 1 88.94 99 LEU A CA 1
ATOM 797 C C . LEU A 1 99 ? -13.18 -8.758 3.047 1 88.94 99 LEU A C 1
ATOM 799 O O . LEU A 1 99 ? -13.266 -7.82 3.84 1 88.94 99 LEU A O 1
ATOM 803 N N . LYS A 1 100 ? -12.172 -8.945 2.277 1 89.56 100 LYS A N 1
ATOM 804 C CA . LYS A 1 100 ? -11.047 -8.008 2.268 1 89.56 100 LYS A CA 1
ATOM 805 C C . LYS A 1 100 ? -11.5 -6.613 1.848 1 89.56 100 LYS A C 1
ATOM 807 O O . LYS A 1 100 ? -11.125 -5.617 2.475 1 89.56 100 LYS A O 1
ATOM 812 N N . CYS A 1 101 ? -12.25 -6.633 0.81 1 91 101 CYS A N 1
ATOM 813 C CA . CYS A 1 101 ? -12.734 -5.352 0.314 1 91 101 CYS A CA 1
ATOM 814 C C . CYS A 1 101 ? -13.586 -4.645 1.366 1 91 101 CYS A C 1
ATOM 816 O O . CYS A 1 101 ? -13.43 -3.443 1.59 1 91 101 CYS A O 1
ATOM 818 N N . ALA A 1 102 ? -14.477 -5.371 1.955 1 89.88 102 ALA A N 1
ATOM 819 C CA . ALA A 1 102 ? -15.312 -4.805 3.012 1 89.88 102 ALA A CA 1
ATOM 820 C C . ALA A 1 102 ? -14.461 -4.27 4.156 1 89.88 102 ALA A C 1
ATOM 822 O O . ALA A 1 102 ? -14.75 -3.199 4.703 1 89.88 102 ALA A O 1
ATOM 823 N N . PHE A 1 103 ? -13.484 -4.977 4.484 1 90.19 103 PHE A N 1
ATOM 824 C CA . PHE A 1 103 ? -12.57 -4.57 5.547 1 90.19 103 PHE A CA 1
ATOM 825 C C . PHE A 1 103 ? -11.859 -3.273 5.176 1 90.19 103 PHE A C 1
ATOM 827 O O . PHE A 1 103 ? -11.781 -2.348 5.988 1 90.19 103 PHE A O 1
ATOM 834 N N . LEU A 1 104 ? -11.398 -3.164 3.984 1 91.75 104 LEU A N 1
ATOM 835 C CA . LEU A 1 104 ? -10.656 -1.988 3.543 1 91.75 104 LEU A CA 1
ATOM 836 C C . LEU A 1 104 ? -11.57 -0.768 3.467 1 91.75 104 LEU A C 1
ATOM 838 O O . LEU A 1 104 ? -11.148 0.347 3.783 1 91.75 104 LEU A O 1
ATOM 842 N N . ILE A 1 105 ? -12.766 -1.005 3.062 1 89.56 105 ILE A N 1
ATOM 843 C CA . ILE A 1 105 ? -13.734 0.087 3.021 1 89.56 105 ILE A CA 1
ATOM 844 C C . ILE A 1 105 ? -14.008 0.592 4.438 1 89.56 105 ILE A C 1
ATOM 846 O O . ILE A 1 105 ? -14.078 1.801 4.668 1 89.56 105 ILE A O 1
ATOM 850 N N . TRP A 1 106 ? -14.117 -0.354 5.316 1 88.62 106 TRP A N 1
ATOM 851 C CA . TRP A 1 106 ? -14.305 0.003 6.719 1 88.62 106 TRP A CA 1
ATOM 852 C C . TRP A 1 106 ? -13.141 0.844 7.23 1 88.62 106 TRP A C 1
ATOM 854 O O . TRP A 1 106 ? -13.336 1.771 8.016 1 88.62 106 TRP A O 1
ATOM 864 N N . CYS A 1 107 ? 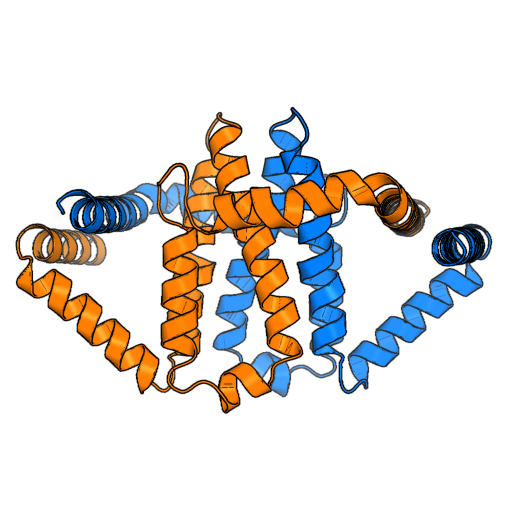-12.039 0.609 6.789 1 89.62 107 CYS A N 1
ATOM 865 C CA . CYS A 1 107 ? -10.836 1.323 7.211 1 89.62 107 CYS A CA 1
ATOM 866 C C . CYS A 1 107 ? -10.789 2.721 6.602 1 89.62 107 CYS A C 1
ATOM 868 O O . CYS A 1 107 ? -10.094 3.602 7.113 1 89.62 107 CYS A O 1
ATOM 870 N N . MET A 1 108 ? -11.523 2.934 5.504 1 87.81 108 MET A N 1
ATOM 871 C CA . MET A 1 108 ? -11.461 4.207 4.793 1 87.81 108 MET A CA 1
ATOM 872 C C . MET A 1 108 ? -12.602 5.125 5.211 1 87.81 108 MET A C 1
ATOM 874 O O . MET A 1 108 ? -12.641 6.297 4.832 1 87.81 108 MET A O 1
ATOM 878 N N . LEU A 1 109 ? -13.469 4.664 5.922 1 77.25 109 LEU A N 1
ATOM 879 C CA . LEU A 1 109 ? -14.633 5.465 6.281 1 77.25 109 LEU A CA 1
ATOM 880 C C . LEU A 1 109 ? -14.211 6.734 7.016 1 77.25 109 LEU A C 1
ATOM 882 O O . LEU A 1 109 ? -13.281 6.711 7.82 1 77.25 109 LEU A O 1
ATOM 886 N N . PRO A 1 110 ? -14.805 7.77 6.527 1 73.44 110 PRO A N 1
ATOM 887 C CA . PRO A 1 110 ? -14.469 9.07 7.113 1 73.44 110 PRO A CA 1
ATOM 888 C C . PRO A 1 110 ? -15 9.234 8.531 1 73.44 110 PRO A C 1
ATOM 890 O O . PRO A 1 110 ? -15.758 10.164 8.805 1 73.44 110 PRO A O 1
ATOM 893 N N . THR A 1 111 ? -14.867 8.25 9.32 1 71.38 111 THR A N 1
ATOM 894 C CA . THR A 1 111 ? -15.266 8.336 10.719 1 71.38 111 THR A CA 1
ATOM 895 C C . THR A 1 111 ? -14.047 8.445 11.633 1 71.38 111 THR A C 1
ATOM 897 O O . THR A 1 111 ? -12.945 8.055 11.242 1 71.38 111 THR A O 1
ATOM 900 N N . GLU A 1 112 ? -14.211 9.172 12.594 1 72.5 112 GLU A N 1
ATOM 901 C CA . GLU A 1 112 ? -13.109 9.359 13.539 1 72.5 112 GLU A CA 1
ATOM 902 C C . GLU A 1 112 ? -12.562 8.016 14.023 1 72.5 112 GLU A C 1
ATOM 904 O O . GLU A 1 112 ? -11.367 7.891 14.289 1 72.5 112 GLU A O 1
ATOM 909 N N . GLN A 1 113 ? -13.516 7.082 14.109 1 74.56 113 GLN A N 1
ATOM 910 C CA . GLN A 1 113 ? -13.086 5.766 14.57 1 74.56 113 GLN A CA 1
ATOM 911 C C . GLN A 1 113 ? -13.242 4.719 13.477 1 74.56 113 GLN A C 1
ATOM 913 O O . GLN A 1 113 ? -13.914 3.705 13.664 1 74.56 113 GLN A O 1
ATOM 918 N N . ASN A 1 114 ? -12.547 5.102 12.438 1 79.94 114 ASN A N 1
ATOM 919 C CA . ASN A 1 114 ? -12.641 4.094 11.383 1 79.94 114 ASN A CA 1
ATOM 920 C C . ASN A 1 114 ? -11.742 2.895 11.68 1 79.94 114 ASN A C 1
ATOM 922 O O . ASN A 1 114 ? -11.039 2.873 12.688 1 79.94 114 ASN A O 1
ATOM 926 N N . GLY A 1 115 ? -11.867 1.854 10.961 1 79.62 115 GLY A N 1
ATOM 927 C CA . GLY A 1 115 ? -11.164 0.604 11.188 1 79.62 115 GLY A CA 1
ATOM 928 C C . GLY A 1 115 ? -9.656 0.782 11.297 1 79.62 115 GLY A C 1
ATOM 929 O O . GLY A 1 115 ? -9.023 0.21 12.188 1 79.62 115 GLY A O 1
ATOM 930 N N . SER A 1 116 ? -9.141 1.626 10.43 1 82.38 116 SER A N 1
ATOM 931 C CA . SER A 1 116 ? -7.688 1.787 10.422 1 82.38 116 SER A CA 1
ATOM 932 C C . SER A 1 116 ? -7.215 2.541 11.664 1 82.38 116 SER A C 1
ATOM 934 O O . SER A 1 116 ? -6.176 2.209 12.234 1 82.38 116 SER A O 1
ATOM 936 N N . THR A 1 117 ? -8 3.51 12.109 1 84.38 117 THR A N 1
ATOM 937 C CA . THR A 1 117 ? -7.652 4.266 13.305 1 84.38 117 THR A CA 1
ATOM 938 C C . THR A 1 117 ? -7.734 3.385 14.547 1 84.38 117 THR A C 1
ATOM 940 O O . THR A 1 117 ? -6.879 3.469 15.43 1 84.38 117 THR A O 1
ATOM 943 N N . ILE A 1 118 ? -8.695 2.572 14.594 1 86.56 118 ILE A N 1
ATOM 944 C CA . ILE A 1 118 ? -8.852 1.658 15.719 1 86.56 118 ILE A CA 1
ATOM 945 C C . ILE A 1 118 ? -7.672 0.693 15.773 1 86.56 118 ILE A C 1
ATOM 947 O O . ILE A 1 118 ? -7.062 0.511 16.828 1 86.56 118 ILE A O 1
ATOM 951 N N . ILE A 1 119 ? -7.355 0.181 14.695 1 86.88 119 ILE A N 1
ATOM 952 C CA . ILE A 1 119 ? -6.262 -0.782 14.617 1 86.88 119 ILE A CA 1
ATOM 953 C C . ILE A 1 119 ? -4.941 -0.094 14.961 1 86.88 119 ILE A C 1
ATOM 955 O O . ILE A 1 119 ? -4.121 -0.647 15.695 1 86.88 119 ILE A O 1
ATOM 959 N N . TYR A 1 120 ? -4.801 1.041 14.453 1 88.06 120 TYR A N 1
ATOM 960 C CA . TYR A 1 120 ? -3.582 1.8 14.711 1 88.06 120 TYR A CA 1
ATOM 961 C C . TYR A 1 120 ? -3.434 2.104 16.188 1 88.06 120 TYR A C 1
ATOM 963 O O . TYR A 1 120 ? -2.379 1.854 16.781 1 88.06 120 TYR A O 1
ATOM 971 N N . ASN A 1 121 ? -4.445 2.566 16.781 1 87.06 121 ASN A N 1
ATOM 972 C CA . ASN A 1 121 ? -4.391 2.994 18.188 1 87.06 121 ASN A CA 1
ATOM 973 C C . ASN A 1 121 ? -4.336 1.803 19.141 1 87.06 121 ASN A C 1
ATOM 975 O O . ASN A 1 121 ? -3.674 1.863 20.172 1 87.06 121 ASN A O 1
ATOM 979 N N . LYS A 1 122 ? -4.898 0.732 18.734 1 85.25 122 LYS A N 1
ATOM 980 C CA . LYS A 1 122 ? -5.004 -0.406 19.641 1 85.25 122 LYS A CA 1
ATOM 981 C C . LYS A 1 122 ? -3.848 -1.381 19.438 1 85.25 122 LYS A C 1
ATOM 983 O O . LYS A 1 122 ? -3.432 -2.064 20.375 1 85.25 122 LYS A O 1
ATOM 988 N N . LEU A 1 123 ? -3.346 -1.412 18.266 1 83.94 123 LEU A N 1
ATOM 989 C CA . LEU A 1 123 ? -2.359 -2.449 17.984 1 83.94 123 LEU A CA 1
ATOM 990 C C . LEU A 1 123 ? -1.01 -1.832 17.625 1 83.94 123 LEU A C 1
ATOM 992 O O . LEU A 1 123 ? 0.006 -2.162 18.25 1 83.94 123 LEU A O 1
ATOM 996 N N . VAL A 1 124 ? -1.022 -0.954 16.781 1 84.44 124 VAL A N 1
ATOM 997 C CA . VAL A 1 124 ? 0.224 -0.472 16.188 1 84.44 124 VAL A CA 1
ATOM 998 C C . VAL A 1 124 ? 0.907 0.497 17.156 1 84.44 124 VAL A C 1
ATOM 1000 O O . VAL A 1 124 ? 2.086 0.333 17.484 1 84.44 124 VAL A O 1
ATOM 1003 N N . ARG A 1 125 ? 0.119 1.43 17.609 1 82.62 125 ARG A N 1
ATOM 1004 C CA . ARG A 1 125 ? 0.667 2.502 18.438 1 82.62 125 ARG A CA 1
ATOM 1005 C C . ARG A 1 125 ? 1.23 1.953 19.75 1 82.62 125 ARG A C 1
ATOM 1007 O O . ARG A 1 125 ? 2.365 2.26 20.109 1 82.62 125 ARG A O 1
ATOM 1014 N N . PRO A 1 126 ? 0.507 1.128 20.375 1 80.62 126 PRO A N 1
ATOM 1015 C CA . PRO A 1 126 ? 1.051 0.59 21.625 1 80.62 126 PRO A CA 1
ATOM 1016 C C . PRO A 1 126 ? 2.277 -0.293 21.406 1 80.62 126 PRO A C 1
ATOM 1018 O O . PRO A 1 126 ? 3.211 -0.273 22.203 1 80.62 126 PRO A O 1
ATOM 1021 N N . TYR A 1 127 ? 2.256 -1.024 20.422 1 77.31 127 TYR A N 1
ATOM 1022 C CA . TYR A 1 127 ? 3.404 -1.872 20.109 1 77.31 127 TYR A CA 1
ATOM 1023 C C . TYR A 1 127 ? 4.613 -1.032 19.719 1 77.31 127 TYR A C 1
ATOM 1025 O O . TYR A 1 127 ? 5.746 -1.36 20.078 1 77.31 127 TYR A O 1
ATOM 1033 N N . PHE A 1 128 ? 4.387 -0.011 19.094 1 74.5 128 PHE A N 1
ATOM 1034 C CA . PHE A 1 128 ? 5.453 0.877 18.656 1 74.5 128 PHE A CA 1
ATOM 1035 C C . PHE A 1 128 ? 6.059 1.633 19.828 1 74.5 128 PHE A C 1
ATOM 1037 O O . PHE A 1 128 ? 7.281 1.749 19.938 1 74.5 128 PHE A O 1
ATOM 1044 N N . LEU A 1 129 ? 5.262 2.084 20.625 1 72.56 129 LEU A N 1
ATOM 1045 C CA . LEU A 1 129 ? 5.738 2.859 21.766 1 72.56 129 LEU A CA 1
ATOM 1046 C C . LEU A 1 129 ? 6.496 1.976 22.734 1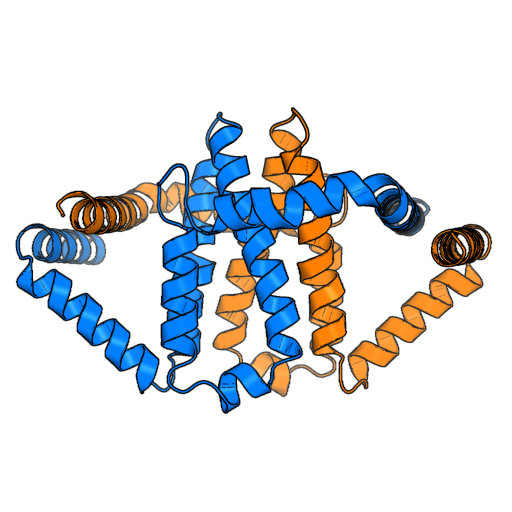 72.56 129 LEU A C 1
ATOM 1048 O O . LEU A 1 129 ? 7.438 2.432 23.391 1 72.56 129 LEU A O 1
ATOM 1052 N N . LYS A 1 130 ? 6.117 0.695 22.734 1 70.81 130 LYS A N 1
ATOM 1053 C CA . LYS A 1 130 ? 6.77 -0.236 23.656 1 70.81 130 LYS A CA 1
ATOM 1054 C C . LYS A 1 130 ? 8.109 -0.711 23.094 1 70.81 130 LYS A C 1
ATOM 1056 O O . LYS A 1 130 ? 9.055 -0.949 23.844 1 70.81 130 LYS A O 1
ATOM 1061 N N . HIS A 1 131 ? 8.133 -0.833 21.734 1 63.12 131 HIS A N 1
ATOM 1062 C CA . HIS A 1 131 ? 9.312 -1.47 21.172 1 63.12 131 HIS A CA 1
ATOM 1063 C C . HIS A 1 131 ? 10.094 -0.499 20.281 1 63.12 131 HIS A C 1
ATOM 1065 O O . HIS A 1 131 ? 11.031 -0.896 19.594 1 63.12 131 HIS A O 1
ATOM 1071 N N . HIS A 1 132 ? 9.703 0.756 20.234 1 63.88 132 HIS A N 1
ATOM 1072 C CA . HIS A 1 132 ? 10.234 1.709 19.266 1 63.88 132 HIS A CA 1
ATOM 1073 C C . HIS A 1 132 ? 11.742 1.861 19.422 1 63.88 132 HIS A C 1
ATOM 1075 O O . HIS A 1 132 ? 12.461 1.993 18.422 1 63.88 132 HIS A O 1
ATOM 1081 N N . GLU A 1 133 ? 12.172 1.768 20.547 1 62.84 133 GLU A N 1
ATOM 1082 C CA . GLU A 1 133 ? 13.602 1.975 20.734 1 62.84 133 GLU A CA 1
ATOM 1083 C C . GLU A 1 133 ? 14.406 0.84 20.109 1 62.84 133 GLU A C 1
ATOM 1085 O O . GLU A 1 133 ? 15.406 1.083 19.422 1 62.84 133 GLU A O 1
ATOM 1090 N N . SER A 1 134 ? 13.945 -0.3 20.328 1 58.97 134 SER A N 1
ATOM 1091 C CA . SER A 1 134 ? 14.695 -1.445 19.828 1 58.97 134 SER A CA 1
ATOM 1092 C C . SER A 1 134 ? 14.617 -1.541 18.297 1 58.97 134 SER A C 1
ATOM 1094 O O . SER A 1 134 ? 15.633 -1.735 17.641 1 58.97 134 SER A O 1
ATOM 1096 N N . VAL A 1 135 ? 13.523 -1.289 17.734 1 61.22 135 VAL A N 1
ATOM 1097 C CA . VAL A 1 135 ? 13.297 -1.431 16.297 1 61.22 135 VAL A CA 1
ATOM 1098 C C . VAL A 1 135 ? 13.906 -0.24 15.555 1 61.22 135 VAL A C 1
ATOM 1100 O O . VAL A 1 135 ? 14.508 -0.403 14.484 1 61.22 135 VAL A O 1
ATOM 1103 N N . ASP A 1 136 ? 13.805 0.954 16.156 1 61.84 136 ASP A N 1
ATOM 1104 C CA . ASP A 1 136 ? 14.352 2.162 15.547 1 61.84 136 ASP A CA 1
ATOM 1105 C C . ASP A 1 136 ? 15.867 2.053 15.391 1 61.84 136 ASP A C 1
ATOM 1107 O O . ASP A 1 136 ? 16.422 2.494 14.383 1 61.84 136 ASP A O 1
ATOM 1111 N N . ARG A 1 137 ? 16.359 1.607 16.453 1 59.81 137 ARG A N 1
ATOM 1112 C CA . ARG A 1 137 ? 17.812 1.469 16.422 1 59.81 137 ARG A CA 1
ATOM 1113 C C . ARG A 1 137 ? 18.25 0.552 15.273 1 59.81 137 ARG A C 1
ATOM 1115 O O . ARG A 1 137 ? 19.219 0.837 14.578 1 59.81 137 ARG A O 1
ATOM 1122 N N . ILE A 1 138 ? 17.438 -0.394 14.977 1 56.16 138 ILE A N 1
ATOM 1123 C CA . ILE A 1 138 ? 17.75 -1.368 13.938 1 56.16 138 ILE A CA 1
ATOM 1124 C C . ILE A 1 138 ? 17.547 -0.747 12.562 1 56.16 138 ILE A C 1
ATOM 1126 O O . ILE A 1 138 ? 18.391 -0.869 11.68 1 56.16 138 ILE A O 1
ATOM 1130 N N . ILE A 1 139 ? 16.516 -0.054 12.43 1 60.09 139 ILE A N 1
ATOM 1131 C CA . ILE A 1 139 ? 16.109 0.499 11.141 1 60.09 139 ILE A CA 1
ATOM 1132 C C . ILE A 1 139 ? 17 1.69 10.789 1 60.09 139 ILE A C 1
ATOM 1134 O O . ILE A 1 139 ? 17.469 1.811 9.656 1 60.09 139 ILE A O 1
ATOM 1138 N N . ASP A 1 140 ? 17.188 2.615 11.812 1 58.28 140 ASP A N 1
ATOM 1139 C CA . ASP A 1 140 ? 18.016 3.797 11.594 1 58.28 140 ASP A CA 1
ATOM 1140 C C . ASP A 1 140 ? 19.438 3.408 11.203 1 58.28 140 ASP A C 1
ATOM 1142 O O . ASP A 1 140 ? 20.031 4.008 10.297 1 58.28 140 ASP A O 1
ATOM 1146 N N . ASP A 1 141 ? 19.875 2.531 11.891 1 55.38 141 ASP A N 1
ATOM 1147 C CA . ASP A 1 141 ? 21.234 2.082 11.609 1 55.38 141 ASP A CA 1
ATOM 1148 C C . ASP A 1 141 ? 21.328 1.437 10.227 1 55.38 141 ASP A C 1
ATOM 1150 O O . ASP A 1 141 ? 22.297 1.647 9.5 1 55.38 141 ASP A O 1
ATOM 1154 N N . GLY A 1 142 ? 20.25 0.757 9.93 1 54.62 142 GLY A N 1
ATOM 1155 C CA . GLY A 1 142 ? 20.203 0.108 8.625 1 54.62 142 GLY A CA 1
ATOM 1156 C C . GLY A 1 142 ? 20.062 1.086 7.477 1 54.62 142 GLY A C 1
ATOM 1157 O O . GLY A 1 142 ? 20.75 0.965 6.465 1 54.62 142 GLY A O 1
ATOM 1158 N N . MET A 1 143 ? 19.156 1.978 7.637 1 54.5 143 MET A N 1
ATOM 1159 C CA . MET A 1 143 ? 18.891 2.969 6.598 1 54.5 143 MET A CA 1
ATOM 1160 C C . MET A 1 143 ? 20.078 3.91 6.43 1 54.5 143 MET A C 1
ATOM 1162 O O . MET A 1 143 ? 20.422 4.285 5.309 1 54.5 143 MET A O 1
ATOM 1166 N N . LYS A 1 144 ? 20.625 4.539 7.473 1 53.56 144 LYS A N 1
ATOM 1167 C CA . LYS A 1 144 ? 21.812 5.387 7.434 1 53.56 144 LYS A CA 1
ATOM 1168 C C . LYS A 1 144 ? 22.953 4.684 6.723 1 53.56 144 LYS A C 1
ATOM 1170 O O . LYS A 1 144 ? 23.688 5.305 5.941 1 53.56 144 LYS A O 1
ATOM 1175 N N . LYS A 1 145 ? 23.062 3.553 6.953 1 50.38 145 LYS A N 1
ATOM 1176 C CA . LYS A 1 145 ? 24.109 2.748 6.352 1 50.38 145 LYS A CA 1
ATOM 1177 C C . LYS A 1 145 ? 23.844 2.5 4.871 1 50.38 145 LYS A C 1
ATOM 1179 O O . LYS A 1 145 ? 24.766 2.553 4.051 1 50.38 145 LYS A O 1
ATOM 1184 N N . ALA A 1 146 ? 22.594 2.254 4.609 1 52.41 146 ALA A N 1
ATOM 1185 C CA . ALA A 1 146 ? 22.219 2.072 3.213 1 52.41 146 ALA A CA 1
ATOM 1186 C C . ALA A 1 146 ? 22.375 3.371 2.428 1 52.41 146 ALA A C 1
ATOM 1188 O O . ALA A 1 146 ? 22.859 3.359 1.287 1 52.41 146 ALA A O 1
ATOM 1189 N N . ALA A 1 147 ? 21.953 4.438 2.99 1 51.38 147 ALA A N 1
ATOM 1190 C CA . ALA A 1 147 ? 22.125 5.758 2.389 1 51.38 147 ALA A CA 1
ATOM 1191 C C . ALA A 1 147 ? 23.609 6.098 2.264 1 51.38 147 ALA A C 1
ATOM 1193 O O . ALA A 1 147 ? 24.031 6.73 1.29 1 51.38 147 ALA A O 1
ATOM 1194 N N . GLY A 1 148 ? 24.391 5.863 3.277 1 48 148 GLY A N 1
ATOM 1195 C CA . GLY A 1 148 ? 25.828 6.082 3.258 1 48 148 GLY A CA 1
ATOM 1196 C C . GLY A 1 148 ? 26.531 5.32 2.154 1 48 148 GLY A C 1
ATOM 1197 O O . GLY A 1 148 ? 27.516 5.801 1.592 1 48 148 GLY A O 1
ATOM 1198 N N . VAL A 1 149 ? 26.031 4.258 1.966 1 48.53 149 VAL A N 1
ATOM 1199 C CA . VAL A 1 149 ? 26.625 3.486 0.875 1 48.53 149 VAL A CA 1
ATOM 1200 C C . VAL A 1 149 ? 26.266 4.125 -0.464 1 48.53 149 VAL A C 1
ATOM 1202 O O . VAL A 1 149 ? 27.078 4.125 -1.396 1 48.53 149 VAL A O 1
ATOM 1205 N N . LEU A 1 150 ? 25.109 4.641 -0.602 1 44.88 150 LEU A N 1
ATOM 1206 C CA . LEU A 1 150 ? 24.672 5.273 -1.844 1 44.88 150 LEU A CA 1
ATOM 1207 C C . LEU A 1 150 ? 25.312 6.652 -2 1 44.88 150 LEU A C 1
ATOM 1209 O O . LEU A 1 150 ? 25.625 7.07 -3.115 1 44.88 150 LEU A O 1
ATOM 1213 N N . LYS A 1 151 ? 25.453 7.453 -0.989 1 45.31 151 LYS A N 1
ATOM 1214 C CA . LYS A 1 151 ? 26.078 8.781 -1.062 1 45.31 151 LYS A CA 1
ATOM 1215 C C . LYS A 1 151 ? 27.594 8.672 -1.218 1 45.31 151 LYS A C 1
ATOM 1217 O O . LYS A 1 151 ? 28.234 9.602 -1.713 1 45.31 151 LYS A O 1
ATOM 1222 N N . HIS A 1 152 ? 28.266 7.84 -0.521 1 42 152 HIS A N 1
ATOM 1223 C CA . HIS A 1 152 ? 29.719 7.848 -0.642 1 42 152 HIS A CA 1
ATOM 1224 C C . HIS A 1 152 ? 30.156 7.492 -2.061 1 42 152 HIS A C 1
ATOM 1226 O O . HIS A 1 152 ? 31.359 7.441 -2.352 1 42 152 HIS A O 1
ATOM 1232 N N . ASP A 1 153 ? 29.297 7.074 -2.998 1 33.97 153 ASP A N 1
ATOM 1233 C CA . ASP A 1 153 ? 30.062 7.285 -4.223 1 33.97 153 ASP A CA 1
ATOM 1234 C C . ASP A 1 153 ? 29.953 8.727 -4.699 1 33.97 153 ASP A C 1
ATOM 1236 O O . ASP A 1 153 ? 28.859 9.32 -4.668 1 33.97 153 ASP A O 1
ATOM 1240 N N . MET B 1 1 ? 15.922 -8.625 25.797 1 58.69 1 MET B N 1
ATOM 1241 C CA . MET B 1 1 ? 17.297 -8.234 26.125 1 58.69 1 MET B CA 1
ATOM 1242 C C . MET B 1 1 ? 18.281 -8.93 25.203 1 58.69 1 MET B C 1
ATOM 1244 O O . MET B 1 1 ? 19.141 -8.281 24.609 1 58.69 1 MET B O 1
ATOM 1248 N N . ALA B 1 2 ? 18.219 -10.227 25.172 1 56.97 2 ALA B N 1
ATOM 1249 C CA . ALA B 1 2 ? 19.141 -11.023 24.359 1 56.97 2 ALA B CA 1
ATOM 1250 C C . ALA B 1 2 ? 18.953 -10.727 22.875 1 56.97 2 ALA B C 1
ATOM 1252 O O . ALA B 1 2 ? 19.938 -10.625 22.141 1 56.97 2 ALA B O 1
ATOM 1253 N N . VAL B 1 3 ? 17.734 -10.484 22.438 1 60.22 3 VAL B N 1
ATOM 1254 C CA . VAL B 1 3 ? 17.438 -10.195 21.031 1 60.22 3 VAL B CA 1
ATOM 1255 C C . VAL B 1 3 ? 17.984 -8.82 20.656 1 60.22 3 VAL B C 1
ATOM 1257 O O . VAL B 1 3 ? 18.547 -8.641 19.578 1 60.22 3 VAL B O 1
ATOM 1260 N N . GLU B 1 4 ? 17.844 -8 21.594 1 63.28 4 GLU B N 1
ATOM 1261 C CA . GLU B 1 4 ? 18.344 -6.645 21.391 1 63.28 4 GLU B CA 1
ATOM 1262 C C . GLU B 1 4 ? 19.859 -6.633 21.266 1 63.28 4 GLU B C 1
ATOM 1264 O O . GLU B 1 4 ? 20.422 -5.895 20.438 1 63.28 4 GLU B O 1
ATOM 1269 N N . GLU B 1 5 ? 20.422 -7.359 22.094 1 63.88 5 GLU B N 1
ATOM 1270 C CA . GLU B 1 5 ? 21.875 -7.465 22.016 1 63.88 5 GLU B CA 1
ATOM 1271 C C . GLU B 1 5 ? 22.312 -8.062 20.688 1 63.88 5 GLU B C 1
ATOM 1273 O O . GLU B 1 5 ? 23.281 -7.598 20.094 1 63.88 5 GLU B O 1
ATOM 1278 N N . LEU B 1 6 ? 21.672 -9.109 20.375 1 64.38 6 LEU B N 1
ATOM 1279 C CA . LEU B 1 6 ? 21.969 -9.75 19.094 1 64.38 6 LEU B CA 1
ATOM 1280 C C . LEU B 1 6 ? 21.781 -8.781 17.938 1 64.38 6 LEU B C 1
ATOM 1282 O O . LEU B 1 6 ? 22.609 -8.727 17.031 1 64.38 6 LEU B O 1
ATOM 1286 N N . GLU B 1 7 ? 20.812 -8.133 18.109 1 64.38 7 GLU B N 1
ATOM 1287 C CA . GLU B 1 7 ? 20.5 -7.16 17.062 1 64.38 7 GLU B CA 1
ATOM 1288 C C . GLU B 1 7 ? 21.562 -6.062 17 1 64.38 7 GLU B C 1
ATOM 1290 O O . GLU B 1 7 ? 21.969 -5.656 15.906 1 64.38 7 GLU B O 1
ATOM 1295 N N . SER B 1 8 ? 21.922 -5.566 18.078 1 65.5 8 SER B N 1
ATOM 1296 C CA . SER B 1 8 ? 22.953 -4.535 18.125 1 65.5 8 SER B CA 1
ATOM 1297 C C . SER B 1 8 ? 24.266 -5.039 17.531 1 65.5 8 SER B C 1
ATOM 1299 O O . SER B 1 8 ? 24.969 -4.301 16.844 1 65.5 8 SER B O 1
ATOM 1301 N N . LYS B 1 9 ? 24.516 -6.215 17.781 1 70.5 9 LYS B N 1
ATOM 1302 C CA . LYS B 1 9 ? 25.766 -6.801 17.281 1 70.5 9 LYS B CA 1
ATOM 1303 C C . LYS B 1 9 ? 25.703 -6.973 15.766 1 70.5 9 LYS B C 1
ATOM 1305 O O . LYS B 1 9 ? 26.703 -6.758 15.07 1 70.5 9 LYS B O 1
ATOM 1310 N N . ILE B 1 10 ? 24.547 -7.324 15.312 1 68.69 10 ILE B N 1
ATOM 1311 C CA . ILE B 1 10 ? 24.375 -7.523 13.875 1 68.69 10 ILE B CA 1
ATOM 1312 C C . ILE B 1 10 ? 24.531 -6.191 13.148 1 68.69 10 ILE B C 1
ATOM 1314 O O . ILE B 1 10 ? 25.219 -6.109 12.133 1 68.69 10 ILE B O 1
ATOM 1318 N N . VAL B 1 11 ? 24.047 -5.285 13.781 1 65.38 11 VAL B N 1
ATOM 1319 C CA . VAL B 1 11 ? 24.109 -3.965 13.164 1 65.38 11 VAL B CA 1
ATOM 1320 C C . VAL B 1 11 ? 25.547 -3.463 13.148 1 65.38 11 VAL B C 1
ATOM 1322 O O . VAL B 1 11 ? 26.016 -2.904 12.148 1 65.38 11 VAL B O 1
ATOM 1325 N N . GLN B 1 12 ? 26.125 -3.68 14.195 1 67.69 12 GLN B N 1
ATOM 1326 C CA . GLN B 1 12 ? 27.531 -3.275 14.281 1 67.69 12 GLN B CA 1
ATOM 1327 C C . GLN B 1 12 ? 28.375 -4.023 13.258 1 67.69 12 GLN B C 1
ATOM 1329 O O . GLN B 1 12 ? 29.297 -3.445 12.656 1 67.69 12 GLN B O 1
ATOM 1334 N N . LEU B 1 13 ? 28.016 -5.184 13.109 1 65.94 13 LEU B N 1
ATOM 1335 C CA . LEU B 1 13 ? 28.734 -6.008 12.148 1 65.94 13 LEU B CA 1
ATOM 1336 C C . LEU B 1 13 ? 28.516 -5.508 10.727 1 65.94 13 LEU B C 1
ATOM 1338 O O . LEU B 1 13 ? 29.469 -5.453 9.938 1 65.94 13 LEU B O 1
ATOM 1342 N N . PHE B 1 14 ? 27.422 -5.055 10.469 1 70.62 14 PHE B N 1
ATOM 1343 C CA . PHE B 1 14 ? 27.078 -4.633 9.117 1 70.62 14 PHE B CA 1
ATOM 1344 C C . PHE B 1 14 ? 27.625 -3.236 8.828 1 70.62 14 PHE B C 1
ATOM 1346 O O . PHE B 1 14 ? 27.984 -2.924 7.695 1 70.62 14 PHE B O 1
ATOM 1353 N N . VAL B 1 15 ? 27.797 -2.471 9.883 1 69.56 15 VAL B N 1
ATOM 1354 C CA . VAL B 1 15 ? 28.266 -1.1 9.734 1 69.56 15 VAL B CA 1
ATOM 1355 C C . VAL B 1 15 ? 29.797 -1.089 9.609 1 69.56 15 VAL B C 1
ATOM 1357 O O . VAL B 1 15 ? 30.359 -0.336 8.812 1 69.56 15 VAL B O 1
ATOM 1360 N N . GLU B 1 16 ? 30.422 -1.862 10.234 1 75.38 16 GLU B N 1
ATOM 1361 C CA . GLU B 1 16 ? 31.875 -1.817 10.32 1 75.38 16 GLU B CA 1
ATOM 1362 C C . GLU B 1 16 ? 32.531 -2.623 9.188 1 75.38 16 GLU B C 1
ATOM 1364 O O . GLU B 1 16 ? 33.656 -2.363 8.805 1 75.38 16 GLU B O 1
ATOM 1369 N N . ASN B 1 17 ? 31.75 -3.547 8.602 1 79.81 17 ASN B N 1
ATOM 1370 C CA . ASN B 1 17 ? 32.344 -4.418 7.582 1 79.81 17 ASN B CA 1
ATOM 1371 C C . ASN B 1 17 ? 31.594 -4.309 6.254 1 79.81 17 ASN B C 1
ATOM 1373 O O . ASN B 1 17 ? 30.5 -4.867 6.098 1 79.81 17 ASN B O 1
ATOM 1377 N N . PRO B 1 18 ? 32.156 -3.59 5.297 1 80.19 18 PRO B N 1
ATOM 1378 C CA . PRO B 1 18 ? 31.5 -3.432 3.986 1 80.19 18 PRO B CA 1
ATOM 1379 C C . PRO B 1 18 ? 31.297 -4.762 3.264 1 80.19 18 PRO B C 1
ATOM 1381 O O . PRO B 1 18 ? 30.312 -4.926 2.537 1 80.19 18 PRO B O 1
ATOM 1384 N N . LEU B 1 19 ? 32.219 -5.648 3.531 1 79.44 19 LEU B N 1
ATOM 1385 C CA . LEU B 1 19 ? 32.094 -6.953 2.898 1 79.44 19 LEU B CA 1
ATOM 1386 C C . LEU B 1 19 ? 30.812 -7.645 3.35 1 79.44 19 LEU B C 1
ATOM 1388 O O . LEU B 1 19 ? 30.125 -8.266 2.539 1 79.44 19 LEU B O 1
ATOM 1392 N N . LEU B 1 20 ? 30.562 -7.492 4.543 1 79.38 20 LEU B N 1
ATOM 1393 C CA . LEU B 1 20 ? 29.359 -8.109 5.082 1 79.38 20 LEU B CA 1
ATOM 1394 C C . LEU B 1 20 ? 28.109 -7.418 4.547 1 79.38 20 LEU B C 1
ATOM 1396 O O . LEU B 1 20 ? 27.094 -8.07 4.27 1 79.38 20 LEU B O 1
ATOM 1400 N N . ARG B 1 21 ? 28.219 -6.172 4.355 1 81.25 21 ARG B N 1
ATOM 1401 C CA . ARG B 1 21 ? 27.094 -5.418 3.824 1 81.25 21 ARG B CA 1
ATOM 1402 C C . ARG B 1 21 ? 26.781 -5.824 2.387 1 81.25 21 ARG B C 1
ATOM 1404 O O . ARG B 1 21 ? 25.641 -6.145 2.055 1 81.25 21 ARG B O 1
ATOM 1411 N N . TYR B 1 22 ? 27.781 -5.828 1.604 1 84.62 22 TYR B N 1
ATOM 1412 C CA . TYR B 1 22 ? 27.609 -6.203 0.205 1 84.62 22 TYR B CA 1
ATOM 1413 C C . TYR B 1 22 ? 27.203 -7.668 0.077 1 84.62 22 TYR B C 1
ATOM 1415 O O . TYR B 1 22 ? 26.406 -8.023 -0.796 1 84.62 22 TYR B O 1
ATOM 1423 N N . GLY B 1 23 ? 27.812 -8.375 0.963 1 84.75 23 GLY B N 1
ATOM 1424 C CA . GLY B 1 23 ? 27.438 -9.789 0.974 1 84.75 23 GLY B CA 1
ATOM 1425 C C . GLY B 1 23 ? 25.984 -10.023 1.332 1 84.75 23 GLY B C 1
ATOM 1426 O O . GLY B 1 23 ? 25.312 -10.852 0.718 1 84.75 23 GLY B O 1
ATOM 1427 N N . ALA B 1 24 ? 25.547 -9.297 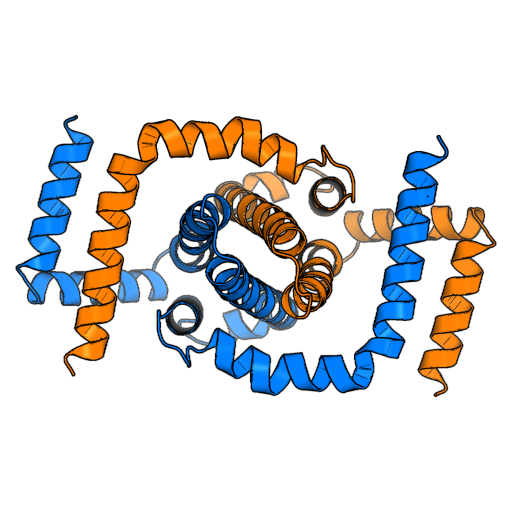2.27 1 83.44 24 ALA B N 1
ATOM 1428 C CA . ALA B 1 24 ? 24.156 -9.422 2.682 1 83.44 24 ALA B CA 1
ATOM 1429 C C . ALA B 1 24 ? 23.203 -9 1.559 1 83.44 24 ALA B C 1
ATOM 1431 O O . ALA B 1 24 ? 22.188 -9.656 1.316 1 83.44 24 ALA B O 1
ATOM 1432 N N . VAL B 1 25 ? 23.547 -7.953 0.881 1 86 25 VAL B N 1
ATOM 1433 C CA . VAL B 1 25 ? 22.75 -7.461 -0.235 1 86 25 VAL B CA 1
ATOM 1434 C C . VAL B 1 25 ? 22.719 -8.5 -1.354 1 86 25 VAL B C 1
ATOM 1436 O O . VAL B 1 25 ? 21.672 -8.766 -1.946 1 86 25 VAL B O 1
ATOM 1439 N N . GLY B 1 26 ? 23.844 -8.992 -1.541 1 89.06 26 GLY B N 1
ATOM 1440 C CA . GLY B 1 26 ? 23.938 -10.039 -2.543 1 89.06 26 GLY B CA 1
ATOM 1441 C C . GLY B 1 26 ? 23.094 -11.25 -2.213 1 89.06 26 GLY B C 1
ATOM 1442 O O . GLY B 1 26 ? 22.391 -11.781 -3.08 1 89.06 26 GLY B O 1
ATOM 1443 N N . LEU B 1 27 ? 23.188 -11.656 -0.97 1 88.81 27 LEU B N 1
ATOM 1444 C CA . LEU B 1 27 ? 22.391 -12.805 -0.526 1 88.81 27 LEU B CA 1
ATOM 1445 C C . LEU B 1 27 ? 20.891 -12.508 -0.639 1 88.81 27 LEU B C 1
ATOM 1447 O O . LEU B 1 27 ? 20.109 -13.375 -1.02 1 88.81 27 LEU B O 1
ATOM 1451 N N . CYS B 1 28 ? 20.562 -11.328 -0.284 1 89.44 28 CYS B N 1
ATOM 1452 C CA . CYS B 1 28 ? 19.172 -10.922 -0.405 1 89.44 28 CYS B CA 1
ATOM 1453 C C . CYS B 1 28 ? 18.719 -10.969 -1.858 1 89.44 28 CYS B C 1
ATOM 1455 O O . CYS B 1 28 ? 17.641 -11.477 -2.156 1 89.44 28 CYS B O 1
ATOM 1457 N N . ALA B 1 29 ? 19.594 -10.469 -2.723 1 89.56 29 ALA B N 1
ATOM 1458 C CA . ALA B 1 29 ? 19.281 -10.461 -4.148 1 89.56 29 ALA B CA 1
ATOM 1459 C C . ALA B 1 29 ? 19.109 -11.883 -4.684 1 89.56 29 ALA B C 1
ATOM 1461 O O . ALA B 1 29 ? 18.156 -12.164 -5.418 1 89.56 29 ALA B O 1
ATOM 1462 N N . ILE B 1 30 ? 19.984 -12.695 -4.238 1 91.31 30 ILE B N 1
ATOM 1463 C CA . ILE B 1 30 ? 19.938 -14.086 -4.676 1 91.31 30 ILE B CA 1
ATOM 1464 C C . ILE B 1 30 ? 18.641 -14.734 -4.172 1 91.31 30 ILE B C 1
ATOM 1466 O O . ILE B 1 30 ? 17.984 -15.477 -4.902 1 91.31 30 ILE B O 1
ATOM 1470 N N . TYR B 1 31 ? 18.359 -14.469 -2.977 1 89.75 31 TYR B N 1
ATOM 1471 C CA . TYR B 1 31 ? 17.125 -15.008 -2.408 1 89.75 31 TYR B CA 1
ATOM 1472 C C . TYR B 1 31 ? 15.914 -14.508 -3.17 1 89.75 31 TYR B C 1
ATOM 1474 O O . TYR B 1 31 ? 14.961 -15.258 -3.393 1 89.75 31 TYR B O 1
ATOM 1482 N N . LEU B 1 32 ? 15.938 -13.305 -3.645 1 90.44 32 LEU B N 1
ATOM 1483 C CA . LEU B 1 32 ? 14.805 -12.719 -4.359 1 90.44 32 LEU B CA 1
ATOM 1484 C C . LEU B 1 32 ? 14.672 -13.32 -5.754 1 90.44 32 LEU B C 1
ATOM 1486 O O . LEU B 1 32 ? 13.586 -13.305 -6.34 1 90.44 32 LEU B O 1
ATOM 1490 N N . ILE B 1 33 ? 15.734 -13.789 -6.195 1 88 33 ILE B N 1
ATOM 1491 C CA . ILE B 1 33 ? 15.727 -14.367 -7.531 1 88 33 ILE B CA 1
ATOM 1492 C C . ILE B 1 33 ? 15.242 -15.812 -7.465 1 88 33 ILE B C 1
ATOM 1494 O O . ILE B 1 33 ? 14.367 -16.219 -8.242 1 88 33 ILE B O 1
ATOM 1498 N N . PHE B 1 34 ? 15.688 -16.547 -6.402 1 85 34 PHE B N 1
ATOM 1499 C CA . PHE B 1 34 ? 15.461 -17.984 -6.406 1 85 34 PHE B CA 1
ATOM 1500 C C . PHE B 1 34 ? 14.633 -18.406 -5.199 1 85 34 PHE B C 1
ATOM 1502 O O . PHE B 1 34 ? 14.172 -19.547 -5.117 1 85 34 PHE B O 1
ATOM 1509 N N . GLY B 1 35 ? 14.391 -17.625 -4.398 1 80.88 35 GLY B N 1
ATOM 1510 C CA . GLY B 1 35 ? 13.812 -18.031 -3.127 1 80.88 35 GLY B CA 1
ATOM 1511 C C . GLY B 1 35 ? 12.32 -18.297 -3.205 1 80.88 35 GLY B C 1
ATOM 1512 O O . GLY B 1 35 ? 11.594 -17.594 -3.908 1 80.88 35 GLY B O 1
ATOM 1513 N N . TRP B 1 36 ? 11.852 -19.234 -2.523 1 80.5 36 TRP B N 1
ATOM 1514 C CA . TRP B 1 36 ? 10.445 -19.609 -2.422 1 80.5 36 TRP B CA 1
ATOM 1515 C C . TRP B 1 36 ? 9.633 -18.5 -1.763 1 80.5 36 TRP B C 1
ATOM 1517 O O . TRP B 1 36 ? 8.477 -18.266 -2.127 1 80.5 36 TRP B O 1
ATOM 1527 N N . GLY B 1 37 ? 10.242 -17.672 -1.09 1 83.25 37 GLY B N 1
ATOM 1528 C CA . GLY B 1 37 ? 9.578 -16.594 -0.358 1 83.25 37 GLY B CA 1
ATOM 1529 C C . GLY B 1 37 ? 9.984 -15.211 -0.827 1 83.25 37 GLY B C 1
ATOM 1530 O O . GLY B 1 37 ? 10 -14.266 -0.04 1 83.25 37 GLY B O 1
ATOM 1531 N N . ALA B 1 38 ? 10.367 -15.211 -2.039 1 85.44 38 ALA B N 1
ATOM 1532 C CA . ALA B 1 38 ? 10.844 -13.938 -2.57 1 85.44 38 ALA B CA 1
ATOM 1533 C C . ALA B 1 38 ? 9.773 -12.852 -2.443 1 85.44 38 ALA B C 1
ATOM 1535 O O . ALA B 1 38 ? 10.086 -11.703 -2.125 1 85.44 38 ALA B O 1
ATOM 1536 N N . GLN B 1 39 ? 8.57 -13.242 -2.65 1 83.62 39 GLN B N 1
ATOM 1537 C CA . GLN B 1 39 ? 7.457 -12.305 -2.531 1 83.62 39 GLN B CA 1
ATOM 1538 C C . GLN B 1 39 ? 7.344 -11.766 -1.108 1 83.62 39 GLN B C 1
ATOM 1540 O O . GLN B 1 39 ? 7.082 -10.578 -0.908 1 83.62 39 GLN B O 1
ATOM 1545 N N . LEU B 1 40 ? 7.551 -12.695 -0.211 1 83.44 40 LEU B N 1
ATOM 1546 C CA . LEU B 1 40 ? 7.473 -12.289 1.188 1 83.44 40 LEU B CA 1
ATOM 1547 C C . LEU B 1 40 ? 8.57 -11.281 1.523 1 83.44 40 LEU B C 1
ATOM 1549 O O . LEU B 1 40 ? 8.297 -10.25 2.141 1 83.44 40 LEU B O 1
ATOM 1553 N N . LEU B 1 41 ? 9.734 -11.648 1.104 1 87.38 41 LEU B N 1
ATOM 1554 C CA . LEU B 1 41 ? 10.852 -10.742 1.345 1 87.38 41 LEU B CA 1
ATOM 1555 C C . LEU B 1 41 ? 10.609 -9.383 0.686 1 87.38 41 LEU B C 1
ATOM 1557 O O . LEU B 1 41 ? 10.867 -8.344 1.287 1 87.38 41 LEU B O 1
ATOM 1561 N N . CYS B 1 42 ? 10.078 -9.375 -0.488 1 88.31 42 CYS B N 1
ATOM 1562 C CA . CYS B 1 42 ? 9.742 -8.148 -1.197 1 88.31 42 CYS B CA 1
ATOM 1563 C C . CYS B 1 42 ? 8.703 -7.34 -0.435 1 88.31 42 CYS B C 1
ATOM 1565 O O . CYS B 1 42 ? 8.789 -6.113 -0.359 1 88.31 42 CYS B O 1
ATOM 1567 N N . ASN B 1 43 ? 7.75 -7.984 0.191 1 88.69 43 ASN B N 1
ATOM 1568 C CA . ASN B 1 43 ? 6.707 -7.316 0.961 1 88.69 43 ASN B CA 1
ATOM 1569 C C . ASN B 1 43 ? 7.254 -6.746 2.268 1 88.69 43 ASN B C 1
ATOM 1571 O O . ASN B 1 43 ? 6.832 -5.68 2.711 1 88.69 43 ASN B O 1
ATOM 1575 N N . ILE B 1 44 ? 8.148 -7.422 2.766 1 88.69 44 ILE B N 1
ATOM 1576 C CA . ILE B 1 44 ? 8.758 -6.945 4 1 88.69 44 ILE B CA 1
ATOM 1577 C C . ILE B 1 44 ? 9.539 -5.66 3.73 1 88.69 44 ILE B C 1
ATOM 1579 O O . ILE B 1 44 ? 9.391 -4.672 4.453 1 88.69 44 ILE B O 1
ATOM 1583 N N . ILE B 1 45 ? 10.18 -5.645 2.678 1 89.38 45 ILE B N 1
ATOM 1584 C CA . ILE B 1 45 ? 11.023 -4.504 2.346 1 89.38 45 ILE B CA 1
ATOM 1585 C C . ILE B 1 45 ? 10.172 -3.387 1.749 1 89.38 45 ILE B C 1
ATOM 1587 O O . ILE B 1 45 ? 10.336 -2.217 2.105 1 89.38 45 ILE B O 1
ATOM 1591 N N . GLY B 1 46 ? 9.266 -3.781 0.897 1 91.06 46 GLY B N 1
ATOM 1592 C CA . GLY B 1 46 ? 8.531 -2.805 0.114 1 91.06 46 GLY B CA 1
ATOM 1593 C C . GLY B 1 46 ? 7.246 -2.35 0.784 1 91.06 46 GLY B C 1
ATOM 1594 O O . GLY B 1 46 ? 6.652 -1.346 0.384 1 91.06 46 GLY B O 1
ATOM 1595 N N . VAL B 1 47 ? 6.844 -3.059 1.827 1 92.38 47 VAL B N 1
ATOM 1596 C CA . VAL B 1 47 ? 5.559 -2.711 2.424 1 92.38 47 VAL B CA 1
ATOM 1597 C C . VAL B 1 47 ? 5.715 -2.561 3.936 1 92.38 47 VAL B C 1
ATOM 1599 O O . VAL B 1 47 ? 5.422 -1.502 4.496 1 92.38 47 VAL B O 1
ATOM 1602 N N . LEU B 1 48 ? 6.293 -3.502 4.52 1 89.19 48 LEU B N 1
ATOM 1603 C CA . LEU B 1 48 ? 6.379 -3.479 5.973 1 89.19 48 LEU B CA 1
ATOM 1604 C C . LEU B 1 48 ? 7.355 -2.402 6.441 1 89.19 48 LEU B C 1
ATOM 1606 O O . LEU B 1 48 ? 7.074 -1.685 7.406 1 89.19 48 LEU B O 1
ATOM 1610 N N . TYR B 1 49 ? 8.391 -2.344 5.789 1 88.75 49 TYR B N 1
ATOM 1611 C CA . TYR B 1 49 ? 9.375 -1.328 6.152 1 88.75 49 TYR B CA 1
ATOM 1612 C C . TYR B 1 49 ? 8.797 0.072 6 1 88.75 49 TYR B C 1
ATOM 1614 O O . TYR B 1 49 ? 8.828 0.873 6.938 1 88.75 49 TYR B O 1
ATOM 1622 N N . PRO B 1 50 ? 8.289 0.38 4.848 1 91.19 50 PRO B N 1
ATOM 1623 C CA . PRO B 1 50 ? 7.648 1.689 4.711 1 91.19 50 PRO B CA 1
ATOM 1624 C C . PRO B 1 50 ? 6.531 1.908 5.73 1 91.19 50 PRO B C 1
ATOM 1626 O O . PRO B 1 50 ? 6.328 3.031 6.195 1 91.19 50 PRO B O 1
ATOM 1629 N N . ALA B 1 51 ? 5.805 0.879 6.027 1 91.38 51 ALA B N 1
ATOM 1630 C CA . ALA B 1 51 ? 4.754 0.998 7.035 1 91.38 51 ALA B CA 1
ATOM 1631 C C . ALA B 1 51 ? 5.336 1.38 8.391 1 91.38 51 ALA B C 1
ATOM 1633 O O . ALA B 1 51 ? 4.797 2.246 9.086 1 91.38 51 ALA B O 1
ATOM 1634 N N . TYR B 1 52 ? 6.395 0.809 8.633 1 87.25 52 TYR B N 1
ATOM 1635 C CA . TYR B 1 52 ? 7.055 1.086 9.898 1 87.25 52 TYR B CA 1
ATOM 1636 C C . TYR B 1 52 ? 7.539 2.529 9.961 1 87.25 52 TYR B C 1
ATOM 1638 O O . TYR B 1 52 ? 7.332 3.219 10.961 1 87.25 52 TYR B O 1
ATOM 1646 N N . ILE B 1 53 ? 8.141 3.021 9.031 1 87.19 53 ILE B N 1
ATOM 1647 C CA . ILE B 1 53 ? 8.648 4.387 8.992 1 87.19 53 ILE B CA 1
ATOM 1648 C C . ILE B 1 53 ? 7.477 5.371 8.969 1 87.19 53 ILE B C 1
ATOM 1650 O O . ILE B 1 53 ? 7.566 6.469 9.523 1 87.19 53 ILE B O 1
ATOM 1654 N N . SER B 1 54 ? 6.422 4.988 8.297 1 91.44 54 SER B N 1
ATOM 1655 C CA . SER B 1 54 ? 5.227 5.828 8.258 1 91.44 54 SER B CA 1
ATOM 1656 C C . SER B 1 54 ? 4.672 6.059 9.656 1 91.44 54 SER B C 1
ATOM 1658 O O . SER B 1 54 ? 4.129 7.125 9.945 1 91.44 54 SER B O 1
ATOM 1660 N N . ILE B 1 55 ? 4.836 5.059 10.531 1 89.62 55 ILE B N 1
ATOM 1661 C CA . ILE B 1 55 ? 4.387 5.215 11.914 1 89.62 55 ILE B CA 1
ATOM 1662 C C . ILE B 1 55 ? 5.168 6.34 12.586 1 89.62 55 ILE B C 1
ATOM 1664 O O . ILE B 1 55 ? 4.59 7.168 13.297 1 89.62 55 ILE B O 1
ATOM 1668 N N . HIS B 1 56 ? 6.445 6.391 12.273 1 86.75 56 HIS B N 1
ATOM 1669 C CA . HIS B 1 56 ? 7.266 7.469 12.82 1 86.75 56 HIS B CA 1
ATOM 1670 C C . HIS B 1 56 ? 6.82 8.828 12.281 1 86.75 56 HIS B C 1
ATOM 1672 O O . HIS B 1 56 ? 6.793 9.812 13.023 1 86.75 56 HIS B O 1
ATOM 1678 N N . ALA B 1 57 ? 6.477 8.852 11.055 1 86.94 57 ALA B N 1
ATOM 1679 C CA . ALA B 1 57 ? 6.027 10.094 10.438 1 86.94 57 ALA B CA 1
ATOM 1680 C C . ALA B 1 57 ? 4.715 10.57 11.055 1 86.94 57 ALA B C 1
ATOM 1682 O O . ALA B 1 57 ? 4.535 11.766 11.297 1 86.94 57 ALA B O 1
ATOM 1683 N N . ILE B 1 58 ? 3.898 9.617 11.367 1 88.75 58 ILE B N 1
ATOM 1684 C CA . ILE B 1 58 ? 2.6 9.914 11.953 1 88.75 58 ILE B CA 1
ATOM 1685 C C . ILE B 1 58 ? 2.793 10.531 13.344 1 88.75 58 ILE B C 1
ATOM 1687 O O . ILE B 1 58 ? 2.082 11.469 13.711 1 88.75 58 ILE B O 1
ATOM 1691 N N . GLU B 1 59 ? 3.736 10 14.055 1 87.06 59 GLU B N 1
ATOM 1692 C CA . GLU B 1 59 ? 3.973 10.438 15.43 1 87.06 59 GLU B CA 1
ATOM 1693 C C . GLU B 1 59 ? 4.781 11.734 15.469 1 87.06 59 GLU B C 1
ATOM 1695 O O . GLU B 1 59 ? 4.832 12.406 16.5 1 87.06 59 GLU B O 1
ATOM 1700 N N . SER B 1 60 ? 5.277 12.055 14.32 1 83.88 60 SER B N 1
ATOM 1701 C CA . SER B 1 60 ? 6.035 13.305 14.25 1 83.88 60 SER B CA 1
ATOM 1702 C C . SER B 1 60 ? 5.113 14.5 14.055 1 83.88 60 SER B C 1
ATOM 1704 O O . SER B 1 60 ? 3.934 14.336 13.734 1 83.88 60 SER B O 1
ATOM 1706 N N . SER B 1 61 ? 5.668 15.688 14.172 1 84.62 61 SER B N 1
ATOM 1707 C CA . SER B 1 61 ? 4.863 16.906 14.109 1 84.62 61 SER B CA 1
ATOM 1708 C C . SER B 1 61 ? 4.953 17.562 12.734 1 84.62 61 SER B C 1
ATOM 1710 O O . SER B 1 61 ? 4.184 18.469 12.422 1 84.62 61 SER B O 1
ATOM 1712 N N . THR B 1 62 ? 5.738 17.047 11.852 1 86.25 62 THR B N 1
ATOM 17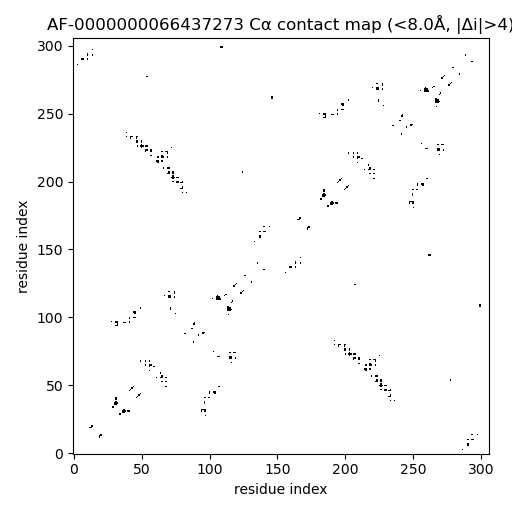13 C CA . THR B 1 62 ? 5.953 17.703 10.562 1 86.25 62 THR B CA 1
ATOM 1714 C C . THR B 1 62 ? 5.121 17.047 9.469 1 86.25 62 THR B C 1
ATOM 1716 O O . THR B 1 62 ? 5.086 15.82 9.375 1 86.25 62 THR B O 1
ATOM 1719 N N . LYS B 1 63 ? 4.465 17.828 8.664 1 87.75 63 LYS B N 1
ATOM 1720 C CA . LYS B 1 63 ? 3.658 17.328 7.555 1 87.75 63 LYS B CA 1
ATOM 1721 C C . LYS B 1 63 ? 4.539 16.734 6.465 1 87.75 63 LYS B C 1
ATOM 1723 O O . LYS B 1 63 ? 4.133 15.781 5.789 1 87.75 63 LYS B O 1
ATOM 1728 N N . GLN B 1 64 ? 5.695 17.25 6.32 1 87.38 64 GLN B N 1
ATOM 1729 C CA . GLN B 1 64 ? 6.57 16.891 5.211 1 87.38 64 GLN B CA 1
ATOM 1730 C C . GLN B 1 64 ? 6.906 15.398 5.246 1 87.38 64 GLN B C 1
ATOM 1732 O O . GLN B 1 64 ? 6.969 14.742 4.207 1 87.38 64 GLN B O 1
ATOM 1737 N N . ASP B 1 65 ? 7.078 14.914 6.426 1 87.94 65 ASP B N 1
ATOM 1738 C CA . ASP B 1 65 ? 7.398 13.5 6.551 1 87.94 65 ASP B CA 1
ATOM 1739 C C . ASP B 1 65 ? 6.211 12.633 6.145 1 87.94 65 ASP B C 1
ATOM 1741 O O . ASP B 1 65 ? 6.375 11.625 5.445 1 87.94 65 ASP B O 1
ATOM 1745 N N . ASP B 1 66 ? 5.055 13.078 6.574 1 91.12 66 ASP B N 1
ATOM 1746 C CA . ASP B 1 66 ? 3.848 12.359 6.184 1 91.12 66 ASP B CA 1
ATOM 1747 C C . ASP B 1 66 ? 3.676 12.359 4.668 1 91.12 66 ASP B C 1
ATOM 1749 O O . ASP B 1 66 ? 3.336 11.336 4.074 1 91.12 66 ASP B O 1
ATOM 1753 N N . THR B 1 67 ? 3.936 13.492 4.074 1 90.88 67 THR B N 1
ATOM 1754 C CA . THR B 1 67 ? 3.742 13.68 2.641 1 90.88 67 THR B CA 1
ATOM 1755 C C . THR B 1 67 ? 4.676 12.773 1.845 1 90.88 67 THR B C 1
ATOM 1757 O O . THR B 1 67 ? 4.258 12.148 0.866 1 90.88 67 THR B O 1
ATOM 1760 N N . LYS B 1 68 ? 5.859 12.68 2.291 1 89.75 68 LYS B N 1
ATOM 1761 C CA . LYS B 1 68 ? 6.855 11.859 1.603 1 89.75 68 LYS B CA 1
ATOM 1762 C C . LYS B 1 68 ? 6.414 10.398 1.524 1 89.75 68 LYS B C 1
ATOM 1764 O O . LYS B 1 68 ? 6.453 9.789 0.454 1 89.75 68 LYS B O 1
ATOM 1769 N N . TRP B 1 69 ? 5.973 9.945 2.629 1 91.81 69 TRP B N 1
ATOM 1770 C CA . TRP B 1 69 ? 5.617 8.531 2.67 1 91.81 69 TRP B CA 1
ATOM 1771 C C . TRP B 1 69 ? 4.266 8.289 2.012 1 91.81 69 TRP B C 1
ATOM 1773 O O . TRP B 1 69 ? 4.02 7.219 1.453 1 91.81 69 TRP B O 1
ATOM 1783 N N . LEU B 1 70 ? 3.475 9.297 2.041 1 92.44 70 LEU B N 1
ATOM 1784 C CA . LEU B 1 70 ? 2.221 9.188 1.303 1 92.44 70 LEU B CA 1
ATOM 1785 C C . LEU B 1 70 ? 2.48 9.094 -0.198 1 92.44 70 LEU B C 1
ATOM 1787 O O . LEU B 1 70 ? 1.805 8.344 -0.905 1 92.44 70 LEU B O 1
ATOM 1791 N N . ILE B 1 71 ? 3.428 9.891 -0.67 1 92.38 71 ILE B N 1
ATOM 1792 C CA . ILE B 1 71 ? 3.807 9.844 -2.078 1 92.38 71 ILE B CA 1
ATOM 1793 C C . ILE B 1 71 ? 4.297 8.445 -2.438 1 92.38 71 ILE B C 1
ATOM 1795 O O . ILE B 1 71 ? 3.951 7.91 -3.494 1 92.38 71 ILE B O 1
ATOM 1799 N N . TYR B 1 72 ? 5.043 7.883 -1.571 1 93.56 72 TYR B N 1
ATOM 1800 C CA . TYR B 1 72 ? 5.504 6.512 -1.778 1 93.56 72 TYR B CA 1
ATOM 1801 C C . TYR B 1 72 ? 4.328 5.555 -1.922 1 93.56 72 TYR B C 1
ATOM 1803 O O . TYR B 1 72 ? 4.297 4.73 -2.838 1 93.56 72 TYR B O 1
ATOM 1811 N N . TRP B 1 73 ? 3.367 5.633 -1.025 1 93.31 73 TRP B N 1
ATOM 1812 C CA . TRP B 1 73 ? 2.23 4.715 -1.017 1 93.31 73 TRP B CA 1
ATOM 1813 C C . TRP B 1 73 ? 1.371 4.902 -2.262 1 93.31 73 TRP B C 1
ATOM 1815 O O . TRP B 1 73 ? 0.819 3.936 -2.793 1 93.31 73 TRP B O 1
ATOM 1825 N N . VAL B 1 74 ? 1.235 6.156 -2.725 1 92.75 74 VAL B N 1
ATOM 1826 C CA . VAL B 1 74 ? 0.485 6.418 -3.949 1 92.75 74 VAL B CA 1
ATOM 1827 C C . VAL B 1 74 ? 1.169 5.734 -5.129 1 92.75 74 VAL B C 1
ATOM 1829 O O . VAL B 1 74 ? 0.513 5.07 -5.938 1 92.75 74 VAL B O 1
ATOM 1832 N N . THR B 1 75 ? 2.418 5.898 -5.211 1 91.56 75 THR B N 1
ATOM 1833 C CA . THR B 1 75 ? 3.195 5.266 -6.273 1 91.56 75 THR B CA 1
ATOM 1834 C C . THR B 1 75 ? 3.09 3.748 -6.191 1 91.56 75 THR B C 1
ATOM 1836 O O . THR B 1 75 ? 2.896 3.078 -7.207 1 91.56 75 THR B O 1
ATOM 1839 N N . PHE B 1 76 ? 3.191 3.24 -4.98 1 92.44 76 PHE B N 1
ATOM 1840 C CA . PHE B 1 76 ? 3.041 1.812 -4.734 1 92.44 76 PHE B CA 1
ATOM 1841 C C . PHE B 1 76 ? 1.683 1.318 -5.215 1 92.44 76 PHE B C 1
ATOM 1843 O O . PHE B 1 76 ? 1.586 0.255 -5.832 1 92.44 76 PHE B O 1
ATOM 1850 N N . GLY B 1 77 ? 0.692 2.039 -4.898 1 91.19 77 GLY B N 1
ATOM 1851 C CA . GLY B 1 77 ? -0.652 1.676 -5.32 1 91.19 77 GLY B CA 1
ATOM 1852 C C . GLY B 1 77 ? -0.805 1.603 -6.824 1 91.19 77 GLY B C 1
ATOM 1853 O O . GLY B 1 77 ? -1.395 0.655 -7.352 1 91.19 77 GLY B O 1
ATOM 1854 N N . ILE B 1 78 ? -0.325 2.602 -7.523 1 87.75 78 ILE B N 1
ATOM 1855 C CA . ILE B 1 78 ? -0.388 2.637 -8.984 1 87.75 78 ILE B CA 1
ATOM 1856 C C . ILE B 1 78 ? 0.33 1.419 -9.562 1 87.75 78 ILE B C 1
ATOM 1858 O O . ILE B 1 78 ? -0.192 0.748 -10.453 1 87.75 78 ILE B O 1
ATOM 1862 N N . PHE B 1 79 ? 1.462 1.116 -9.047 1 86.81 79 PHE B N 1
ATOM 1863 C CA . PHE B 1 79 ? 2.246 -0.02 -9.516 1 86.81 79 PHE B CA 1
ATOM 1864 C C . PHE B 1 79 ? 1.513 -1.33 -9.258 1 86.81 79 PHE B C 1
ATOM 1866 O O . PHE B 1 79 ? 1.543 -2.24 -10.086 1 86.81 79 PHE B O 1
ATOM 1873 N N . THR B 1 80 ? 0.902 -1.42 -8.07 1 86.19 80 THR B N 1
ATOM 1874 C CA . THR B 1 80 ? 0.174 -2.627 -7.695 1 86.19 80 THR B CA 1
ATOM 1875 C C . THR B 1 80 ? -0.965 -2.896 -8.672 1 86.19 80 THR B C 1
ATOM 1877 O O . THR B 1 80 ? -1.201 -4.043 -9.062 1 86.19 80 THR B O 1
ATOM 1880 N N . VAL B 1 81 ? -1.64 -1.897 -9.109 1 83.75 81 VAL B N 1
ATOM 1881 C CA . VAL B 1 81 ? -2.76 -2.039 -10.039 1 83.75 81 VAL B CA 1
ATOM 1882 C C . VAL B 1 81 ? -2.242 -2.441 -11.414 1 83.75 81 VAL B C 1
ATOM 1884 O O . VAL B 1 81 ? -2.818 -3.314 -12.07 1 83.75 81 VAL B O 1
ATOM 1887 N N . ILE B 1 82 ? -1.214 -1.797 -11.805 1 81.94 82 ILE B N 1
ATOM 1888 C CA . ILE B 1 82 ? -0.61 -2.107 -13.094 1 81.94 82 ILE B CA 1
ATOM 1889 C C . ILE B 1 82 ? -0.114 -3.553 -13.102 1 81.94 82 ILE B C 1
ATOM 1891 O O . ILE B 1 82 ? -0.206 -4.246 -14.117 1 81.94 82 ILE B O 1
ATOM 1895 N N . GLU B 1 83 ? 0.378 -3.967 -11.922 1 79.25 83 GLU B N 1
ATOM 1896 C CA . GLU B 1 83 ? 0.922 -5.316 -11.781 1 79.25 83 GLU B CA 1
ATOM 1897 C C . GLU B 1 83 ? -0.165 -6.371 -11.961 1 79.25 83 GLU B C 1
ATOM 1899 O O . GLU B 1 83 ? 0.114 -7.484 -12.406 1 79.25 83 GLU B O 1
ATOM 1904 N N . PHE B 1 84 ? -1.357 -6.094 -11.594 1 74.38 84 PHE B N 1
ATOM 1905 C CA . PHE B 1 84 ? -2.434 -7.07 -11.734 1 74.38 84 PHE B CA 1
ATOM 1906 C C . PHE B 1 84 ? -2.67 -7.41 -13.195 1 74.38 84 PHE B C 1
ATOM 1908 O O . PHE B 1 84 ? -2.934 -8.562 -13.539 1 74.38 84 PHE B O 1
ATOM 1915 N N . PHE B 1 85 ? -2.68 -6.398 -13.922 1 68.5 85 PHE B N 1
ATOM 1916 C CA . PHE B 1 85 ? -2.938 -6.613 -15.344 1 68.5 85 PHE B CA 1
ATOM 1917 C C . PHE B 1 85 ? -1.773 -7.344 -16 1 68.5 85 PHE B C 1
ATOM 1919 O O . PHE B 1 85 ? -1.936 -7.957 -17.062 1 68.5 85 PHE B O 1
ATOM 1926 N N . SER B 1 86 ? -0.732 -7.227 -15.234 1 60.44 86 SER B N 1
ATOM 1927 C CA . SER B 1 86 ? 0.442 -7.785 -15.898 1 60.44 86 SER B CA 1
ATOM 1928 C 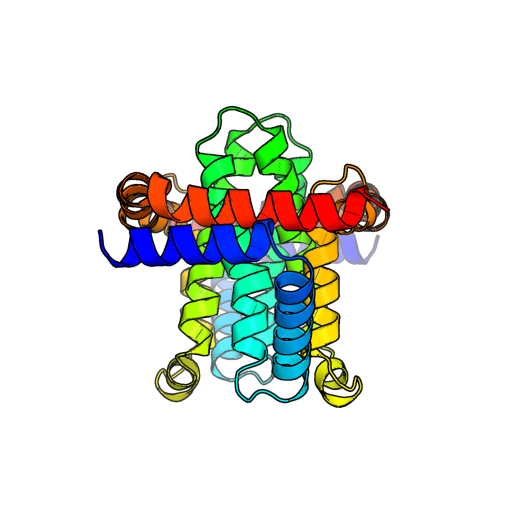C . SER B 1 86 ? 0.822 -9.141 -15.305 1 60.44 86 SER B C 1
ATOM 1930 O O . SER B 1 86 ? 1.754 -9.227 -14.5 1 60.44 86 SER B O 1
ATOM 1932 N N . SER B 1 87 ? -0.116 -9.992 -15.086 1 62.72 87 SER B N 1
ATOM 1933 C CA . SER B 1 87 ? 0.356 -11.352 -14.828 1 62.72 87 SER B CA 1
ATOM 1934 C C . SER B 1 87 ? 1.617 -11.656 -15.633 1 62.72 87 SER B C 1
ATOM 1936 O O . SER B 1 87 ? 2.438 -12.484 -15.227 1 62.72 87 SER B O 1
ATOM 1938 N N . LEU B 1 88 ? 1.704 -10.828 -16.672 1 59.5 88 LEU B N 1
ATOM 1939 C CA . LEU B 1 88 ? 2.801 -10.984 -17.625 1 59.5 88 LEU B CA 1
ATOM 1940 C C . LEU B 1 88 ? 4.117 -10.516 -17.016 1 59.5 88 LEU B C 1
ATOM 1942 O O . LEU B 1 88 ? 5.172 -11.102 -17.281 1 59.5 88 LEU B O 1
ATOM 1946 N N . LEU B 1 89 ? 3.863 -9.586 -16.031 1 65.88 89 LEU B N 1
ATOM 1947 C CA . LEU B 1 89 ? 5.125 -9.062 -15.523 1 65.88 89 LEU B CA 1
ATOM 1948 C C . LEU B 1 89 ? 5.906 -10.141 -14.773 1 65.88 89 LEU B C 1
ATOM 1950 O O . LEU B 1 89 ? 7.109 -10.297 -14.984 1 65.88 89 LEU B O 1
ATOM 1954 N N . THR B 1 90 ? 5.121 -10.891 -13.953 1 70.88 90 THR B N 1
ATOM 1955 C CA . THR B 1 90 ? 5.812 -11.93 -13.188 1 70.88 90 THR B CA 1
ATOM 1956 C C . THR B 1 90 ? 6.258 -13.062 -14.102 1 70.88 90 THR B C 1
ATOM 1958 O O . THR B 1 90 ? 7.281 -13.711 -13.852 1 70.88 90 THR B O 1
ATOM 1961 N N . SER B 1 91 ? 5.473 -13.188 -15.25 1 72.5 91 SER B N 1
ATOM 1962 C CA . SER B 1 91 ? 5.785 -14.297 -16.141 1 72.5 91 SER B CA 1
ATOM 1963 C C . SER B 1 91 ? 6.844 -13.891 -17.172 1 72.5 91 SER B C 1
ATOM 1965 O O . SER B 1 91 ? 7.633 -14.727 -17.609 1 72.5 91 SER B O 1
ATOM 1967 N N . VAL B 1 92 ? 6.809 -12.641 -17.547 1 70.94 92 VAL B N 1
ATOM 1968 C CA . VAL B 1 92 ? 7.648 -12.203 -18.656 1 70.94 92 VAL B CA 1
ATOM 1969 C C . VAL B 1 92 ? 9.008 -11.758 -18.125 1 70.94 92 VAL B C 1
ATOM 1971 O O . VAL B 1 92 ? 10.031 -11.93 -18.797 1 70.94 92 VAL B O 1
ATOM 1974 N N . ILE B 1 93 ? 8.992 -11.203 -17 1 77.62 93 ILE B N 1
ATOM 1975 C CA . ILE B 1 93 ? 10.219 -10.617 -16.484 1 77.62 93 ILE B CA 1
ATOM 1976 C C . ILE B 1 93 ? 10.898 -11.586 -15.523 1 77.62 93 ILE B C 1
ATOM 1978 O O . ILE B 1 93 ? 10.352 -11.898 -14.461 1 77.62 93 ILE B O 1
ATOM 1982 N N . PRO B 1 94 ? 12.07 -12.125 -16.109 1 82.38 94 PRO B N 1
ATOM 1983 C CA . PRO B 1 94 ? 12.859 -12.938 -15.172 1 82.38 94 PRO B CA 1
ATOM 1984 C C . PRO B 1 94 ? 13.305 -12.148 -13.945 1 82.38 94 PRO B C 1
ATOM 1986 O O . PRO B 1 94 ? 13.57 -10.945 -14.039 1 82.38 94 PRO B O 1
ATOM 1989 N N . PHE B 1 95 ? 13.273 -12.688 -12.766 1 87.38 95 PHE B N 1
ATOM 1990 C CA . PHE B 1 95 ? 13.695 -12.078 -11.516 1 87.38 95 PHE B CA 1
ATOM 1991 C C . PHE B 1 95 ? 12.797 -10.898 -11.156 1 87.38 95 PHE B C 1
ATOM 1993 O O . PHE B 1 95 ? 13.273 -9.844 -10.75 1 87.38 95 PHE B O 1
ATOM 2000 N N . TYR B 1 96 ? 11.586 -10.969 -11.352 1 87.38 96 TYR B N 1
ATOM 2001 C CA . TYR B 1 96 ? 10.602 -9.914 -11.133 1 87.38 96 TYR B CA 1
ATOM 2002 C C . TYR B 1 96 ? 10.688 -9.367 -9.711 1 87.38 96 TYR B C 1
ATOM 2004 O O . TYR B 1 96 ? 10.68 -8.156 -9.508 1 87.38 96 TYR B O 1
ATOM 2012 N N . TRP B 1 97 ? 10.805 -10.273 -8.828 1 87.56 97 TRP B N 1
ATOM 2013 C CA . TRP B 1 97 ? 10.797 -9.867 -7.43 1 87.56 97 TRP B CA 1
ATOM 2014 C C . TRP B 1 97 ? 12.023 -9.016 -7.102 1 87.56 97 TRP B C 1
ATOM 2016 O O . TRP B 1 97 ? 11.945 -8.086 -6.301 1 87.56 97 TRP B O 1
ATOM 2026 N N . LEU B 1 98 ? 13.055 -9.32 -7.73 1 89.88 98 LEU B N 1
ATOM 2027 C CA . LEU B 1 98 ? 14.273 -8.539 -7.531 1 89.88 98 LEU B CA 1
ATOM 2028 C C . LEU B 1 98 ? 14.117 -7.145 -8.117 1 89.88 98 LEU B C 1
ATOM 2030 O O . LEU B 1 98 ? 14.484 -6.152 -7.48 1 89.88 98 LEU B O 1
ATOM 2034 N N . LEU B 1 99 ? 13.602 -7.098 -9.289 1 88.94 99 LEU B N 1
ATOM 2035 C CA . LEU B 1 99 ? 13.422 -5.82 -9.969 1 88.94 99 LEU B CA 1
ATOM 2036 C C . LEU B 1 99 ? 12.422 -4.949 -9.219 1 88.94 99 LEU B C 1
ATOM 2038 O O . LEU B 1 99 ? 12.648 -3.748 -9.039 1 88.94 99 LEU B O 1
ATOM 2042 N N . LYS B 1 100 ? 11.359 -5.531 -8.789 1 89.56 100 LYS B N 1
ATOM 2043 C CA . LYS B 1 100 ? 10.352 -4.805 -8.031 1 89.56 100 LYS B CA 1
ATOM 2044 C C . LYS B 1 100 ? 10.93 -4.25 -6.734 1 89.56 100 LYS B C 1
ATOM 2046 O O . LYS B 1 100 ? 10.695 -3.09 -6.387 1 89.56 100 LYS B O 1
ATOM 2051 N N . CYS B 1 101 ? 11.617 -5.121 -6.098 1 90.94 101 CYS B N 1
ATOM 2052 C CA . CYS B 1 101 ? 12.219 -4.703 -4.836 1 90.94 101 CYS B CA 1
ATOM 2053 C C . CYS B 1 101 ? 13.188 -3.549 -5.051 1 90.94 101 CYS B C 1
ATOM 2055 O O . CYS B 1 101 ? 13.18 -2.576 -4.293 1 90.94 101 CYS B O 1
ATOM 2057 N N . ALA B 1 102 ? 14.031 -3.676 -6.023 1 89.88 102 ALA B N 1
ATOM 2058 C CA . ALA B 1 102 ? 14.969 -2.609 -6.344 1 89.88 102 ALA B CA 1
ATOM 2059 C C . ALA B 1 102 ? 14.242 -1.307 -6.656 1 89.88 102 ALA B C 1
ATOM 2061 O O . ALA B 1 102 ? 14.672 -0.229 -6.238 1 89.88 102 ALA B O 1
ATOM 2062 N N . PHE B 1 103 ? 13.203 -1.419 -7.355 1 90.19 103 PHE B N 1
ATOM 2063 C CA . PHE B 1 103 ? 12.391 -0.259 -7.703 1 90.19 103 PHE B CA 1
ATOM 2064 C C . PHE B 1 103 ? 11.805 0.393 -6.457 1 90.19 103 PHE B C 1
ATOM 2066 O O . PHE B 1 103 ? 11.875 1.613 -6.297 1 90.19 103 PHE B O 1
ATOM 2073 N N . LEU B 1 104 ? 11.297 -0.376 -5.57 1 91.88 104 LEU B N 1
ATOM 2074 C CA . LEU B 1 104 ? 10.672 0.149 -4.363 1 91.88 104 LEU B CA 1
ATOM 2075 C C . LEU B 1 104 ? 11.703 0.791 -3.445 1 91.88 104 LEU B C 1
ATOM 2077 O O . LEU B 1 104 ? 11.43 1.805 -2.803 1 91.88 104 LEU B O 1
ATOM 2081 N N . ILE B 1 105 ? 12.852 0.204 -3.398 1 89.44 105 ILE B N 1
ATOM 2082 C CA . ILE B 1 105 ? 13.93 0.782 -2.605 1 89.44 105 ILE B CA 1
ATOM 2083 C C . ILE B 1 105 ? 14.328 2.141 -3.18 1 89.44 105 ILE B C 1
ATOM 2085 O O . ILE B 1 105 ? 14.539 3.098 -2.434 1 89.44 105 ILE B O 1
ATOM 2089 N N . TRP B 1 106 ? 14.375 2.16 -4.48 1 88.69 106 TRP B N 1
ATOM 2090 C CA . TRP B 1 106 ? 14.672 3.42 -5.152 1 88.69 106 TRP B CA 1
ATOM 2091 C C . TRP B 1 106 ? 13.633 4.484 -4.809 1 88.69 106 TRP B C 1
ATOM 2093 O O . TRP B 1 106 ? 13.969 5.66 -4.656 1 88.69 106 TRP B O 1
ATOM 2103 N N . CYS B 1 107 ? 12.492 4.125 -4.645 1 89.69 107 CYS B N 1
ATOM 2104 C CA . CYS B 1 107 ? 11.406 5.039 -4.332 1 89.69 107 CYS B CA 1
ATOM 2105 C C . CYS B 1 107 ? 11.484 5.512 -2.887 1 89.69 107 CYS B C 1
ATOM 2107 O O . CYS B 1 107 ? 10.922 6.551 -2.535 1 89.69 107 CYS B O 1
ATOM 2109 N N . MET B 1 108 ? 12.18 4.742 -2.035 1 87.75 108 MET B N 1
ATOM 2110 C CA . MET B 1 108 ? 12.211 5.059 -0.609 1 87.75 108 MET B CA 1
ATOM 2111 C C . MET B 1 108 ? 13.477 5.836 -0.257 1 87.75 108 MET B C 1
ATOM 2113 O O . MET B 1 108 ? 13.625 6.309 0.871 1 87.75 108 MET B O 1
ATOM 2117 N N . LEU B 1 109 ? 14.312 5.977 -1.109 1 77.31 109 LEU B N 1
ATOM 2118 C CA . LEU B 1 109 ? 15.578 6.641 -0.805 1 77.31 109 LEU B CA 1
ATOM 2119 C C . LEU B 1 109 ? 15.344 8.062 -0.311 1 77.31 109 LEU B C 1
ATOM 2121 O O . LEU B 1 109 ? 14.461 8.758 -0.812 1 77.31 109 LEU B O 1
ATOM 2125 N N . PRO B 1 110 ? 16 8.312 0.765 1 73.38 110 PRO B N 1
ATOM 2126 C CA . PRO B 1 110 ? 15.844 9.633 1.374 1 73.38 110 PRO B CA 1
ATOM 2127 C C . PRO B 1 110 ? 16.469 10.75 0.534 1 73.38 110 PRO B C 1
ATOM 2129 O O . PRO B 1 110 ? 17.344 11.477 1.016 1 73.38 110 PRO B O 1
ATOM 2132 N N . THR B 1 111 ? 16.266 10.711 -0.723 1 71.12 111 THR B N 1
ATOM 2133 C CA . THR B 1 111 ? 16.75 11.766 -1.603 1 71.12 111 THR B CA 1
ATOM 2134 C C . THR B 1 111 ? 15.594 12.664 -2.053 1 71.12 111 THR B C 1
ATOM 2136 O O . THR B 1 111 ? 14.438 12.25 -2.027 1 71.12 111 THR B O 1
ATOM 2139 N N . GLU B 1 112 ? 15.891 13.836 -2.156 1 72.44 112 GLU B N 1
ATOM 2140 C CA . GLU B 1 112 ? 14.867 14.797 -2.58 1 72.44 112 GLU B CA 1
ATOM 2141 C C . GLU B 1 112 ? 14.188 14.344 -3.871 1 72.44 112 GLU B C 1
ATOM 2143 O O . GLU B 1 112 ? 13 14.586 -4.074 1 72.44 112 GLU B O 1
ATOM 2148 N N . GLN B 1 113 ? 15.031 13.695 -4.684 1 74.19 113 GLN B N 1
ATOM 2149 C CA . GLN B 1 113 ? 14.484 13.227 -5.953 1 74.19 113 GLN B CA 1
ATOM 2150 C C . GLN B 1 113 ? 14.461 11.703 -6.02 1 74.19 113 GLN B C 1
ATOM 2152 O O . GLN B 1 113 ? 15.031 11.109 -6.941 1 74.19 113 GLN B O 1
ATOM 2157 N N . ASN B 1 114 ? 13.766 11.25 -5.016 1 79.88 114 ASN B N 1
ATOM 2158 C CA . ASN B 1 114 ? 13.695 9.797 -5.082 1 79.88 114 ASN B CA 1
ATOM 2159 C C . ASN B 1 114 ? 12.695 9.328 -6.129 1 79.88 114 ASN B C 1
ATOM 2161 O O . ASN B 1 114 ? 12.039 10.148 -6.781 1 79.88 114 ASN B O 1
ATOM 2165 N N . GLY B 1 115 ? 12.688 8.102 -6.422 1 79.31 115 GLY B N 1
ATOM 2166 C CA . GLY B 1 115 ? 11.859 7.531 -7.477 1 79.31 115 GLY B CA 1
ATOM 2167 C C . GLY B 1 115 ? 10.391 7.895 -7.344 1 79.31 115 GLY B C 1
ATOM 2168 O O . GLY B 1 115 ? 9.742 8.258 -8.328 1 79.31 115 GLY B O 1
ATOM 2169 N N . SER B 1 116 ? 9.922 7.844 -6.121 1 82.44 116 SER B N 1
ATOM 2170 C CA . SER B 1 116 ? 8.5 8.102 -5.93 1 82.44 116 SER B CA 1
ATOM 2171 C C . SER B 1 116 ? 8.172 9.578 -6.16 1 82.44 116 SER B C 1
ATOM 2173 O O . SER B 1 116 ? 7.129 9.898 -6.738 1 82.44 116 SER B O 1
ATOM 2175 N N . THR B 1 117 ? 9.078 10.469 -5.77 1 84.38 117 THR B N 1
ATOM 2176 C CA . THR B 1 117 ? 8.867 11.898 -5.977 1 84.38 117 THR B CA 1
ATOM 2177 C C . THR B 1 117 ? 8.914 12.242 -7.461 1 84.38 117 THR B C 1
ATOM 2179 O O . THR B 1 117 ? 8.117 13.047 -7.941 1 84.38 117 THR B O 1
ATOM 2182 N N . ILE B 1 118 ? 9.789 11.633 -8.148 1 86.5 118 ILE B N 1
ATOM 2183 C CA . ILE B 1 118 ? 9.906 11.852 -9.586 1 86.5 118 ILE B CA 1
ATOM 2184 C C . ILE B 1 118 ? 8.633 11.391 -10.289 1 86.5 118 ILE B C 1
ATOM 2186 O O . ILE B 1 118 ? 8.055 12.125 -11.094 1 86.5 118 ILE B O 1
ATOM 2190 N N . ILE B 1 119 ? 8.211 10.289 -9.938 1 86.94 119 ILE B N 1
ATOM 2191 C CA . ILE B 1 119 ? 7.02 9.719 -10.555 1 86.94 119 ILE B CA 1
ATOM 2192 C C . ILE B 1 119 ? 5.797 10.57 -10.203 1 86.94 119 ILE B C 1
ATOM 2194 O O . ILE B 1 119 ? 4.957 10.844 -11.062 1 86.94 119 ILE B O 1
ATOM 2198 N N . TYR B 1 120 ? 5.754 10.938 -9.008 1 87.94 120 TYR B N 1
ATOM 2199 C CA . TYR B 1 120 ? 4.637 11.758 -8.547 1 87.94 120 TYR B CA 1
ATOM 2200 C C . TYR B 1 120 ? 4.594 13.086 -9.297 1 87.94 120 TYR B C 1
ATOM 2202 O O . TYR B 1 120 ? 3.547 13.477 -9.82 1 87.94 120 TYR B O 1
ATOM 2210 N N . ASN B 1 121 ? 5.672 13.719 -9.406 1 87 121 ASN B N 1
ATOM 2211 C CA . ASN B 1 121 ? 5.73 15.047 -10.008 1 87 121 ASN B CA 1
ATOM 2212 C C . ASN B 1 121 ? 5.59 14.984 -11.523 1 87 121 ASN B C 1
ATOM 2214 O O . ASN B 1 121 ? 4.988 15.875 -12.133 1 87 121 ASN B O 1
ATOM 2218 N N . LYS B 1 122 ? 6.031 13.93 -12.086 1 85.06 122 LYS B N 1
ATOM 2219 C CA . LYS B 1 122 ? 6.051 13.852 -13.547 1 85.06 122 LYS B CA 1
ATOM 2220 C C . LYS B 1 122 ? 4.785 13.195 -14.078 1 85.06 122 LYS B C 1
ATOM 2222 O O . LYS B 1 122 ? 4.34 13.492 -15.188 1 85.06 122 LYS B O 1
ATOM 2227 N N . LEU B 1 123 ? 4.219 12.344 -13.289 1 83.69 123 LEU B N 1
ATOM 2228 C CA . LEU B 1 123 ? 3.111 11.555 -13.828 1 83.69 123 LEU B CA 1
ATOM 2229 C C . LEU B 1 123 ? 1.82 11.852 -13.07 1 83.69 123 LEU B C 1
ATOM 2231 O O . LEU B 1 123 ? 0.807 12.203 -13.68 1 83.69 123 LEU B O 1
ATOM 2235 N N . VAL B 1 124 ? 1.899 11.789 -11.859 1 84.25 124 VAL B N 1
ATOM 2236 C CA . VAL B 1 124 ? 0.685 11.805 -11.047 1 84.25 124 VAL B CA 1
ATOM 2237 C C . VAL B 1 124 ? 0.161 13.234 -10.93 1 84.25 124 VAL B C 1
ATOM 2239 O O . VAL B 1 124 ? -1.011 13.5 -11.211 1 84.25 124 VAL B O 1
ATOM 2242 N N . ARG B 1 125 ? 1.063 14.094 -10.578 1 82.25 125 ARG B N 1
ATOM 2243 C CA . ARG B 1 125 ? 0.677 15.477 -10.297 1 82.25 125 ARG B CA 1
ATOM 2244 C C . ARG B 1 125 ? 0.124 16.156 -11.539 1 82.25 125 ARG B C 1
ATOM 2246 O O . ARG B 1 125 ? -0.95 16.766 -11.5 1 82.25 125 ARG B O 1
ATOM 2253 N N . PRO B 1 126 ? 0.789 16 -12.602 1 79.81 126 PRO B N 1
ATOM 2254 C CA . PRO B 1 126 ? 0.254 16.641 -13.797 1 79.81 126 PRO B CA 1
ATOM 2255 C C . PRO B 1 126 ? -1.073 16.047 -14.25 1 79.81 126 PRO B C 1
ATOM 2257 O O . PRO B 1 126 ? -1.953 16.766 -14.727 1 79.81 126 PRO B O 1
ATOM 2260 N N . TYR B 1 127 ? -1.185 14.82 -14.156 1 77.25 127 TYR B N 1
ATOM 2261 C CA . TYR B 1 127 ? -2.434 14.172 -14.531 1 77.25 127 TYR B CA 1
ATOM 2262 C C . TYR B 1 127 ? -3.561 14.562 -13.586 1 77.25 127 TYR B C 1
ATOM 2264 O O . TYR B 1 127 ? -4.703 14.75 -14.008 1 77.25 127 TYR B O 1
ATOM 2272 N N . PHE B 1 128 ? -3.252 14.727 -12.414 1 74.12 128 PHE B N 1
ATOM 2273 C CA . PHE B 1 128 ? -4.234 15.094 -11.398 1 74.12 128 PHE B CA 1
ATOM 2274 C C . PHE B 1 128 ? -4.691 16.531 -11.586 1 74.12 128 PHE B C 1
ATOM 2276 O O . PHE B 1 128 ? -5.887 16.828 -11.5 1 74.12 128 PHE B O 1
ATOM 2283 N N . LEU B 1 129 ? -3.818 17.344 -11.805 1 72.31 129 LEU B N 1
ATOM 2284 C CA . LEU B 1 129 ? -4.145 18.75 -11.961 1 72.31 129 LEU B CA 1
ATOM 2285 C C . LEU B 1 129 ? -4.945 19 -13.234 1 72.31 129 LEU B C 1
ATOM 2287 O O . LEU B 1 129 ? -5.801 19.875 -13.273 1 72.31 129 LEU B O 1
ATOM 2291 N N . LYS B 1 130 ? -4.691 18.125 -14.203 1 70.44 130 LYS B N 1
ATOM 2292 C CA . LYS B 1 130 ? -5.391 18.281 -15.477 1 70.44 130 LYS B CA 1
ATOM 2293 C C . LYS B 1 130 ? -6.805 17.703 -15.398 1 70.44 130 LYS B C 1
ATOM 2295 O O . LYS B 1 130 ? -7.727 18.219 -16.031 1 70.44 130 LYS B O 1
ATOM 2300 N N . HIS B 1 131 ? -6.922 16.594 -14.602 1 62.88 131 HIS B N 1
ATOM 2301 C CA . HIS B 1 131 ? -8.195 15.891 -14.648 1 62.88 131 HIS B CA 1
ATOM 2302 C C . HIS B 1 131 ? -8.906 15.953 -13.305 1 62.88 131 HIS B C 1
ATOM 2304 O O . HIS B 1 131 ? -9.922 15.281 -13.102 1 62.88 131 HIS B O 1
ATOM 2310 N N . HIS B 1 132 ? -8.391 16.703 -12.352 1 63.75 132 HIS B N 1
ATOM 2311 C CA . HIS B 1 132 ? -8.867 16.656 -10.977 1 63.75 132 HIS B CA 1
ATOM 2312 C C . HIS B 1 132 ? -10.344 17.031 -10.891 1 63.75 132 HIS B C 1
ATOM 2314 O O . HIS B 1 132 ? -11.086 16.453 -10.094 1 63.75 132 HIS B O 1
ATOM 2320 N N . GLU B 1 133 ? -10.719 17.844 -11.688 1 62.81 133 GLU B N 1
ATOM 2321 C CA . GLU B 1 133 ? -12.109 18.281 -11.594 1 62.81 133 GLU B CA 1
ATOM 2322 C C . GLU B 1 133 ? -13.062 17.156 -11.992 1 62.81 133 GLU B C 1
ATOM 2324 O O . GLU B 1 133 ? -14.055 16.906 -11.312 1 62.81 133 GLU B O 1
ATOM 2329 N N . SER B 1 134 ? -12.695 16.516 -13.008 1 58.91 134 SER B N 1
ATOM 2330 C CA . SER B 1 134 ? -13.594 15.477 -13.508 1 58.91 134 SER B CA 1
ATOM 2331 C C . SER B 1 134 ? -13.602 14.266 -12.578 1 58.91 134 SER B C 1
ATOM 2333 O O . SER B 1 134 ? -14.664 13.75 -12.234 1 58.91 134 SER B O 1
ATOM 2335 N N . VAL B 1 135 ? -12.516 13.883 -12.055 1 61.22 135 VAL B N 1
ATOM 2336 C CA . VAL B 1 135 ? -12.383 12.695 -11.227 1 61.22 135 VAL B CA 1
ATOM 2337 C C . VAL B 1 135 ? -12.883 12.984 -9.812 1 61.22 135 VAL B C 1
ATOM 2339 O O . VAL B 1 135 ? -13.547 12.141 -9.195 1 61.22 135 VAL B O 1
ATOM 2342 N N . ASP B 1 136 ? -12.633 14.203 -9.328 1 61.62 136 ASP B N 1
ATOM 2343 C CA . ASP B 1 136 ? -13.078 14.602 -7.996 1 61.62 136 ASP B CA 1
ATOM 2344 C C . ASP B 1 136 ? -14.602 14.57 -7.895 1 61.62 136 ASP B C 1
ATOM 2346 O O . ASP B 1 136 ? -15.148 14.164 -6.867 1 61.62 136 ASP B O 1
ATOM 2350 N N . ARG B 1 137 ? -15.094 15.133 -8.906 1 59.56 137 ARG B N 1
ATOM 2351 C CA . ARG B 1 137 ? -16.547 15.164 -8.914 1 59.56 137 ARG B CA 1
ATOM 2352 C C . ARG B 1 137 ? -17.125 13.758 -8.828 1 59.56 137 ARG B C 1
ATOM 2354 O O . ARG B 1 137 ? -18.109 13.523 -8.109 1 59.56 137 ARG B O 1
ATOM 2361 N N . ILE B 1 138 ? -16.438 12.828 -9.375 1 55.97 138 ILE B N 1
ATOM 2362 C CA . ILE B 1 138 ? -16.906 11.453 -9.406 1 55.97 138 ILE B CA 1
ATOM 2363 C C . ILE B 1 138 ? -16.703 10.797 -8.039 1 55.97 138 ILE B C 1
ATOM 2365 O O . ILE B 1 138 ? -17.594 10.148 -7.508 1 55.97 138 ILE B O 1
ATOM 2369 N N . ILE B 1 139 ? -15.609 11.039 -7.477 1 59.78 139 ILE B N 1
ATOM 2370 C CA . ILE B 1 139 ? -15.219 10.391 -6.23 1 59.78 139 ILE B CA 1
ATOM 2371 C C . ILE B 1 139 ? -15.992 11.008 -5.066 1 59.78 139 ILE B C 1
ATOM 2373 O O . ILE B 1 139 ? -16.5 10.289 -4.203 1 59.78 139 ILE B O 1
ATOM 2377 N N . ASP B 1 140 ? -16.031 12.406 -5.031 1 57.88 140 ASP B N 1
ATOM 2378 C CA . ASP B 1 140 ? -16.734 13.102 -3.963 1 57.88 140 ASP B CA 1
ATOM 2379 C C . ASP B 1 140 ? -18.203 12.703 -3.932 1 57.88 140 ASP B C 1
ATOM 2381 O O . ASP B 1 140 ? -18.766 12.484 -2.857 1 57.88 140 ASP B O 1
ATOM 2385 N N . ASP B 1 141 ? -18.688 12.688 -5.02 1 54.97 141 ASP B N 1
ATOM 2386 C CA . ASP B 1 141 ? -20.109 12.336 -5.109 1 54.97 141 ASP B CA 1
ATOM 2387 C C . ASP B 1 141 ? -20.328 10.883 -4.676 1 54.97 141 ASP B C 1
ATOM 2389 O O . ASP B 1 141 ? -21.312 10.586 -3.994 1 54.97 141 ASP B O 1
ATOM 2393 N N . GLY B 1 142 ? -19.359 10.094 -5.035 1 54.16 142 GLY B N 1
ATOM 2394 C CA . GLY B 1 142 ? -19.453 8.695 -4.664 1 54.16 142 GLY B CA 1
ATOM 2395 C C . GLY B 1 142 ? -19.266 8.453 -3.178 1 54.16 142 GLY B C 1
ATOM 2396 O O . GLY B 1 142 ? -20.016 7.691 -2.564 1 54.16 142 GLY B O 1
ATOM 2397 N N . MET B 1 143 ? -18.25 9.055 -2.668 1 54.19 143 MET B N 1
ATOM 2398 C CA . MET B 1 143 ? -17.938 8.898 -1.251 1 54.19 143 MET B CA 1
ATOM 2399 C C . MET B 1 143 ? -19.016 9.516 -0.379 1 54.19 143 MET B C 1
ATOM 2401 O O . MET B 1 143 ? -19.375 8.961 0.658 1 54.19 143 MET B O 1
ATOM 2405 N N . LYS B 1 144 ? -19.438 10.766 -0.558 1 53.12 144 LYS B N 1
ATOM 2406 C CA . LYS B 1 144 ? -20.531 11.422 0.16 1 53.12 144 LYS B CA 1
ATOM 2407 C C . LYS B 1 144 ? -21.781 10.547 0.158 1 53.12 144 LYS B C 1
ATOM 2409 O O . LYS B 1 144 ? -22.469 10.453 1.172 1 53.12 144 LYS B O 1
ATOM 2414 N N . LYS B 1 145 ? -21.984 9.992 -0.84 1 50.06 145 LYS B N 1
ATOM 2415 C CA . LYS B 1 145 ? -23.156 9.133 -0.995 1 50.06 145 LYS B CA 1
ATOM 2416 C C . LYS B 1 145 ? -22.984 7.828 -0.217 1 50.06 145 LYS B C 1
ATOM 2418 O O . LYS B 1 145 ? -23.922 7.344 0.409 1 50.06 145 LYS B O 1
ATOM 2423 N N . ALA B 1 146 ? -21.781 7.332 -0.294 1 52 146 ALA B N 1
ATOM 2424 C CA . ALA B 1 146 ? -21.484 6.125 0.475 1 52 146 ALA B CA 1
ATOM 2425 C C . ALA B 1 146 ? -21.547 6.402 1.975 1 52 146 ALA B C 1
ATOM 2427 O O . ALA B 1 146 ? -22.078 5.59 2.738 1 52 146 ALA B O 1
ATOM 2428 N N . ALA B 1 147 ? -20.969 7.477 2.383 1 51.06 147 ALA B N 1
ATOM 2429 C CA . ALA B 1 147 ? -21.047 7.906 3.777 1 51.06 147 ALA B CA 1
ATOM 2430 C C . ALA B 1 147 ? -22.484 8.195 4.188 1 51.06 147 ALA B C 1
ATOM 2432 O O . ALA B 1 147 ? -22.875 7.926 5.324 1 51.06 147 ALA B O 1
ATOM 2433 N N . GLY B 1 148 ? -23.234 8.859 3.375 1 47.41 148 GLY B N 1
ATOM 2434 C CA . GLY B 1 148 ? -24.625 9.148 3.619 1 47.41 148 GLY B CA 1
ATOM 2435 C C . GLY B 1 148 ? -25.469 7.898 3.805 1 47.41 148 GLY B C 1
ATOM 2436 O O . GLY B 1 148 ? -26.422 7.898 4.582 1 47.41 148 GLY B O 1
ATOM 2437 N N . VAL B 1 149 ? -25.125 7.023 3.109 1 48.19 149 VAL B N 1
ATOM 2438 C CA . VAL B 1 149 ? -25.844 5.762 3.273 1 48.19 149 VAL B CA 1
ATOM 2439 C C . VAL B 1 149 ? -25.484 5.137 4.621 1 48.19 149 VAL B C 1
ATOM 2441 O O . VAL B 1 149 ? -26.344 4.531 5.273 1 48.19 149 VAL B O 1
ATOM 2444 N N . LEU B 1 150 ? -24.281 5.25 5.039 1 44.94 150 LEU B N 1
ATOM 2445 C CA . LEU B 1 150 ? -23.859 4.688 6.316 1 44.94 150 LEU B CA 1
ATOM 2446 C C . LEU B 1 150 ? -24.359 5.535 7.48 1 44.94 150 LEU B C 1
ATOM 2448 O O . LEU B 1 150 ? -24.672 5.004 8.547 1 44.94 150 LEU B O 1
ATOM 2452 N N . LYS B 1 151 ? -24.375 6.828 7.41 1 45.34 151 LYS B N 1
ATOM 2453 C CA . LYS B 1 151 ? -24.875 7.703 8.469 1 45.34 151 LYS B CA 1
ATOM 2454 C C . LYS B 1 151 ? -26.391 7.664 8.555 1 45.34 151 LYS B C 1
ATOM 2456 O O . LYS B 1 151 ? -26.969 7.949 9.609 1 45.34 151 LYS B O 1
ATOM 2461 N N . HIS B 1 152 ? -27.109 7.711 7.5 1 42.25 152 HIS B N 1
ATOM 2462 C CA . HIS B 1 152 ? -28.562 7.77 7.641 1 42.25 152 HIS B CA 1
ATOM 2463 C C . HIS B 1 152 ? -29.109 6.516 8.312 1 42.25 152 HIS B C 1
ATOM 2465 O O . HIS B 1 152 ? -30.312 6.387 8.523 1 42.25 152 HIS B O 1
ATOM 2471 N N . ASP B 1 153 ? -28.312 5.441 8.562 1 34.38 153 ASP B N 1
ATOM 2472 C CA . ASP B 1 153 ? -29.109 4.719 9.547 1 34.38 153 ASP B CA 1
ATOM 2473 C C . ASP B 1 153 ? -28.875 5.262 10.953 1 34.38 153 ASP B C 1
ATOM 2475 O O . ASP B 1 153 ? -27.734 5.531 11.336 1 34.38 153 ASP B O 1
#

Sequence (306 aa):
MAVEELESKIVQLFVENPLLRYGAVGLCAIYLIFGWGAQLLCNIIGVLYPAYISIHAIESSTKQDDTKWLIYWVTFGIFTVIEFFSSLLTSVIPFYWLLKCAFLIWCMLPTEQNGSTIIYNKLVRPYFLKHHESVDRIIDDGMKKAAGVLKHDMAVEELESKIVQLFVENPLLRYGAVGLCAIYLIFGWGAQLLCNIIGVLYPAYISIHAIESSTKQDDTKWLIYWVTFGIFTVIEFFSSLLTSVIPFYWLLKCAFLIWCMLPTEQNGSTIIYNKLVRPYFLKHHESVDRIIDDGMKKAAGVLKHD

Secondary structure (DSSP, 8-state):
-HHHHHHHHHHHHHHH-HHHHHHHHHHHHHHHHH-TTHHHHHHIIIIIHHHHHHHHHHHSS-HHHHHHHHHHHHHHHHHHHHHHH-HHHHHHSTTHHHHHHHHHHHHHSSSTT-HHHHHIIIIIHHHHHHHHHHHHHHHHHHHHHHHHHHHT-/-HHHHHHHHHHHHHHH-HHHHHHHHHHHHHHHHH-TTHHHHHHIIIIIHHHHHHHHHHHSS-HHHHHHHHHHHHHHHHHHHHHHH-HHHHHHSTTHHHHHHHHHHHHHSSSTT-HHHHHIIIIIHHHHHHHHHHHHHHHHHHHHHHHHHHH--